Protein AF-0000000085045166 (afdb_homodimer)

pLDDT: mean 80.72, std 23.62, range [22.92, 98.75]

Structure (mmCIF, N/CA/C/O backbone):
data_AF-0000000085045166-model_v1
#
loop_
_entity.id
_entity.type
_entity.pdbx_description
1 polymer 'Uncharacterized protein'
#
loop_
_atom_site.group_PDB
_atom_site.id
_atom_site.type_symbol
_atom_site.label_atom_id
_atom_site.label_alt_id
_atom_site.label_comp_id
_atom_site.label_asym_id
_atom_site.label_entity_id
_atom_site.label_seq_id
_atom_site.pdbx_PDB_ins_code
_atom_site.Cartn_x
_atom_site.Cartn_y
_atom_site.Cartn_z
_atom_site.occupancy
_atom_site.B_iso_or_equiv
_atom_site.auth_seq_id
_atom_site.auth_comp_id
_atom_site.auth_asym_id
_atom_site.auth_atom_id
_atom_site.pdbx_PDB_model_num
ATOM 1 N N . MET A 1 1 ? 0.366 16.156 6.527 1 22.92 1 MET A N 1
ATOM 2 C CA . MET A 1 1 ? 0.444 16.891 7.789 1 22.92 1 MET A CA 1
ATOM 3 C C . MET A 1 1 ? 1.15 18.234 7.602 1 22.92 1 MET A C 1
ATOM 5 O O . MET A 1 1 ? 1.538 18.875 8.578 1 22.92 1 MET A O 1
ATOM 9 N N . PHE A 1 2 ? 1.487 18.609 6.473 1 25.92 2 PHE A N 1
ATOM 10 C CA . PHE A 1 2 ? 2.709 19.391 6.395 1 25.92 2 PHE A CA 1
ATOM 11 C C . PHE A 1 2 ? 2.49 20.781 6.977 1 25.92 2 PHE A C 1
ATOM 13 O O . PHE A 1 2 ? 3.447 21.469 7.367 1 25.92 2 PHE A O 1
ATOM 20 N N . ARG A 1 3 ? 1.362 21.406 6.719 1 30.14 3 ARG A N 1
ATOM 21 C CA . ARG A 1 3 ? 1.517 22.859 6.66 1 30.14 3 ARG A CA 1
ATOM 22 C C . ARG A 1 3 ? 1.626 23.453 8.062 1 30.14 3 ARG A C 1
ATOM 24 O O . ARG A 1 3 ? 2.391 24.406 8.281 1 30.14 3 ARG A O 1
ATOM 31 N N . LYS A 1 4 ? 0.59 23.078 8.93 1 32.69 4 LYS A N 1
ATOM 32 C CA . LYS A 1 4 ? 0.09 24.219 9.703 1 32.69 4 LYS A CA 1
ATOM 33 C C . LYS A 1 4 ? 1.018 24.531 10.867 1 32.69 4 LYS A C 1
ATOM 35 O O . LYS A 1 4 ? 0.833 25.547 11.555 1 32.69 4 LYS A O 1
ATOM 40 N N . HIS A 1 5 ? 1.938 23.625 11.195 1 30.09 5 HIS A N 1
ATOM 41 C CA . HIS A 1 5 ? 2.369 24.234 12.445 1 30.09 5 HIS A CA 1
ATOM 42 C C . HIS A 1 5 ? 3.217 25.484 12.188 1 30.09 5 HIS A C 1
ATOM 44 O O . HIS A 1 5 ? 3.646 26.156 13.125 1 30.09 5 HIS A O 1
ATOM 50 N N . ASN A 1 6 ? 3.713 25.547 10.938 1 28.94 6 ASN A N 1
ATOM 51 C CA . ASN A 1 6 ? 4.602 26.719 10.922 1 28.94 6 ASN A CA 1
ATOM 52 C C . ASN A 1 6 ? 3.816 28.016 10.922 1 28.94 6 ASN A C 1
ATOM 54 O O . ASN A 1 6 ? 4.406 29.109 10.953 1 28.94 6 ASN A O 1
ATOM 58 N N . ARG A 1 7 ? 2.562 28.078 10.539 1 30.42 7 ARG A N 1
ATOM 59 C CA . ARG A 1 7 ? 2.004 29.422 10.414 1 30.42 7 ARG A CA 1
ATOM 60 C C . ARG A 1 7 ? 1.912 30.094 11.773 1 30.42 7 ARG A C 1
ATOM 62 O O . ARG A 1 7 ? 2.061 31.312 11.875 1 30.42 7 ARG A O 1
ATOM 69 N N . LYS A 1 8 ? 1.571 29.328 12.828 1 32.66 8 LYS A N 1
ATOM 70 C CA . LYS A 1 8 ? 1.222 30.141 13.984 1 32.66 8 LYS A CA 1
ATOM 71 C C . LYS A 1 8 ? 2.469 30.703 14.656 1 32.66 8 LYS A C 1
ATOM 73 O O . LYS A 1 8 ? 2.373 31.578 15.523 1 32.66 8 LYS A O 1
ATOM 78 N N . TYR A 1 9 ? 3.592 30.078 14.281 1 31.22 9 TYR A N 1
ATOM 79 C CA . TYR A 1 9 ? 4.586 30.672 15.172 1 31.22 9 TYR A CA 1
ATOM 80 C C . TYR A 1 9 ? 5.141 31.969 14.594 1 31.22 9 TYR A C 1
ATOM 82 O O . TYR A 1 9 ? 6.086 32.531 15.141 1 31.22 9 TYR A O 1
ATOM 90 N N . ASN A 1 10 ? 4.855 32.156 13.328 1 27.86 10 ASN A N 1
ATOM 91 C CA . ASN A 1 10 ? 5.508 33.406 12.969 1 27.86 10 ASN A CA 1
ATOM 92 C C . ASN A 1 10 ? 4.828 34.625 13.641 1 27.86 10 ASN A C 1
ATOM 94 O O . ASN A 1 10 ? 4.414 35.562 12.961 1 27.86 10 ASN A O 1
ATOM 98 N N . ARG A 1 11 ? 4.051 34.344 14.727 1 29.81 11 ARG A N 1
ATOM 99 C CA . ARG A 1 11 ? 3.588 35.594 15.328 1 29.81 11 ARG A CA 1
ATOM 100 C C . ARG A 1 11 ? 4.75 36.375 15.93 1 29.81 11 ARG A C 1
ATOM 102 O O . ARG A 1 11 ? 5.539 35.844 16.703 1 29.81 11 ARG A O 1
ATOM 109 N N . SER A 1 12 ? 5.297 37.438 15.398 1 29.84 12 SER A N 1
ATOM 110 C CA . SER A 1 12 ? 6.285 38.469 15.742 1 29.84 12 SER A CA 1
ATOM 111 C C . SER A 1 12 ? 6.188 38.844 17.219 1 29.84 12 SER A C 1
ATOM 113 O O . SER A 1 12 ? 5.086 38.938 17.766 1 29.84 12 SER A O 1
ATOM 115 N N . PHE A 1 13 ? 7.184 38.469 18.047 1 31.98 13 PHE A N 1
ATOM 116 C CA . PHE A 1 13 ? 7.359 39.062 19.359 1 31.98 13 PHE A CA 1
ATOM 117 C C . PHE A 1 13 ? 7.133 40.562 19.328 1 31.98 13 PHE A C 1
ATOM 119 O O . PHE A 1 13 ? 7.797 41.281 18.578 1 31.98 13 PHE 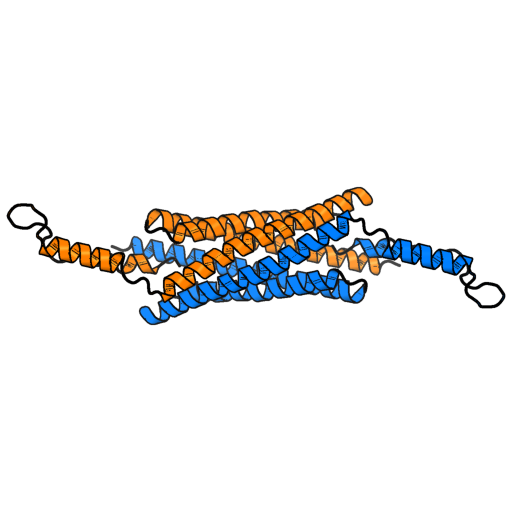A O 1
ATOM 126 N N . LYS A 1 14 ? 6.059 40.969 19.547 1 34.56 14 LYS A N 1
ATOM 127 C CA . LYS A 1 14 ? 5.844 42.406 19.562 1 34.56 14 LYS A CA 1
ATOM 128 C C . LYS A 1 14 ? 6.828 43.094 20.5 1 34.56 14 LYS A C 1
ATOM 130 O O . LYS A 1 14 ? 7.156 44.281 20.312 1 34.56 14 LYS A O 1
ATOM 135 N N . LYS A 1 15 ? 7.02 42.594 21.922 1 39.91 15 LYS A N 1
ATOM 136 C CA . LYS A 1 15 ? 7.652 43.531 22.844 1 39.91 15 LYS A CA 1
ATOM 137 C C . LYS A 1 15 ? 9.109 43.156 23.109 1 39.91 15 LYS A C 1
ATOM 139 O O . LYS A 1 15 ? 9.484 42 22.984 1 39.91 15 LYS A O 1
ATOM 144 N N . ASN A 1 16 ? 10.031 44.156 23.469 1 39.97 16 ASN A N 1
ATOM 145 C CA . ASN A 1 16 ? 11.469 44.125 23.734 1 39.97 16 ASN A CA 1
ATOM 146 C C . ASN A 1 16 ? 11.828 43.062 24.766 1 39.97 16 ASN A C 1
ATOM 148 O O . ASN A 1 16 ? 11.297 43.094 25.875 1 39.97 16 ASN A O 1
ATOM 152 N N . VAL A 1 17 ? 12.453 41.938 24.5 1 49.5 17 VAL A N 1
ATOM 153 C CA . VAL A 1 17 ? 12.844 40.75 25.25 1 49.5 17 VAL A CA 1
ATOM 154 C C . VAL A 1 17 ? 13.773 41.156 26.391 1 49.5 17 VAL A C 1
ATOM 156 O O . VAL A 1 17 ? 13.758 40.562 27.469 1 49.5 17 VAL A O 1
ATOM 159 N N . LEU A 1 18 ? 14.594 42.062 26.156 1 49.5 18 LEU A N 1
ATOM 160 C CA . LEU A 1 18 ? 15.602 42.469 27.141 1 49.5 18 LEU A CA 1
ATOM 161 C C . LEU A 1 18 ? 15.133 43.656 27.953 1 49.5 18 LEU A C 1
ATOM 163 O O . LEU A 1 18 ? 14.5 44.562 27.406 1 49.5 18 LEU A O 1
ATOM 167 N N . ASP A 1 19 ? 15.211 43.531 29.25 1 51.59 19 ASP A N 1
ATOM 168 C CA . ASP A 1 19 ? 14.984 44.719 30.062 1 51.59 19 ASP A CA 1
ATOM 169 C C . ASP A 1 19 ? 16.188 45.656 30.016 1 51.59 19 ASP A C 1
ATOM 171 O O . ASP A 1 19 ? 17.156 45.406 29.297 1 51.59 19 ASP A O 1
ATOM 175 N N . ASP A 1 20 ? 16.156 46.844 30.609 1 58.97 20 ASP A N 1
ATOM 176 C CA . ASP A 1 20 ? 17.156 47.906 30.594 1 58.97 20 ASP A CA 1
ATOM 177 C C . ASP A 1 20 ? 18.516 47.375 31.047 1 58.97 20 ASP A C 1
ATOM 179 O O . ASP A 1 20 ? 19.547 47.969 30.75 1 58.97 20 ASP A O 1
ATOM 183 N N . ASN A 1 21 ? 18.578 46.281 31.984 1 65.25 21 ASN A N 1
ATOM 184 C CA . ASN A 1 21 ? 19.859 45.812 32.5 1 65.25 21 ASN A CA 1
ATOM 185 C C . ASN A 1 21 ? 20.375 44.625 31.656 1 65.25 21 ASN A C 1
ATOM 187 O O . ASN A 1 21 ? 21.344 43.969 32.031 1 65.25 21 ASN A O 1
ATOM 191 N N . GLY A 1 22 ? 19.891 44.281 30.438 1 59.69 22 GLY A N 1
ATOM 192 C CA . GLY A 1 22 ? 20.344 43.281 29.484 1 59.69 22 GLY A CA 1
ATOM 193 C C . GLY A 1 22 ? 19.938 41.875 29.844 1 59.69 22 GLY A C 1
ATOM 194 O O . GLY A 1 22 ? 20.453 40.906 29.297 1 59.69 22 GLY A O 1
ATOM 195 N N . GLN A 1 23 ? 19.312 41.625 31.016 1 58.59 23 GLN A N 1
ATOM 196 C CA . GLN A 1 23 ? 18.844 40.281 31.406 1 58.59 23 GLN A CA 1
ATOM 197 C C . GLN A 1 23 ? 17.406 40.062 30.953 1 58.59 23 GLN A C 1
ATOM 199 O O . GLN A 1 23 ? 16.641 41 30.766 1 58.59 23 GLN A O 1
ATOM 204 N N . ILE A 1 24 ? 17.078 38.781 30.562 1 57.97 24 ILE A N 1
ATOM 205 C CA . ILE A 1 24 ? 15.719 38.438 30.156 1 57.97 24 ILE A CA 1
ATOM 206 C C . ILE A 1 24 ? 14.75 38.719 31.297 1 57.97 24 ILE A C 1
ATOM 208 O O . ILE A 1 24 ? 14.961 38.281 32.438 1 57.97 24 ILE A O 1
ATOM 212 N N . SER A 1 25 ? 13.953 39.656 31.156 1 57.72 25 SER A N 1
ATOM 213 C CA . SER A 1 25 ? 13.016 40 32.219 1 57.72 25 SER A CA 1
ATOM 214 C C . SER A 1 25 ? 12.141 38.812 32.594 1 57.72 25 SER A C 1
ATOM 216 O O . SER A 1 25 ? 11.883 37.938 31.766 1 57.72 25 SER A O 1
ATOM 218 N N . GLU A 1 26 ? 11.898 38.562 33.938 1 59.25 26 GLU A N 1
ATOM 219 C CA . GLU A 1 26 ? 11.047 37.469 34.406 1 59.25 26 GLU A CA 1
ATOM 220 C C . GLU A 1 26 ? 9.734 37.406 33.625 1 59.25 26 GLU A C 1
ATOM 222 O O . GLU A 1 26 ? 9.219 36.344 33.344 1 59.25 26 GLU A O 1
ATOM 227 N N . GLU A 1 27 ? 9.25 38.531 33.25 1 57.09 27 GLU A N 1
ATOM 228 C CA . GLU A 1 27 ? 8.031 38.531 32.469 1 57.09 27 GLU A CA 1
ATOM 229 C C . GLU A 1 27 ? 8.273 37.969 31.062 1 57.09 27 GLU A C 1
ATOM 231 O O . GLU A 1 27 ? 7.445 37.25 30.531 1 57.09 27 GLU A O 1
ATOM 236 N N . SER A 1 28 ? 9.43 38.281 30.547 1 57.59 28 SER A N 1
ATOM 237 C CA . SER A 1 28 ? 9.742 37.719 29.234 1 57.59 28 SER A CA 1
ATOM 238 C C . SER A 1 28 ? 9.992 36.219 29.312 1 57.59 28 SER A C 1
ATOM 240 O O . SER A 1 28 ? 9.633 35.469 28.406 1 57.59 28 SER A O 1
ATOM 242 N N . LYS A 1 29 ? 10.656 35.781 30.359 1 60.97 29 LYS A N 1
ATOM 243 C CA . LYS A 1 29 ? 10.812 34.344 30.547 1 60.97 29 LYS A CA 1
ATOM 244 C C . LYS A 1 29 ? 9.461 33.656 30.719 1 60.97 29 LYS A C 1
ATOM 246 O O . LYS A 1 29 ? 9.227 32.594 30.125 1 60.97 29 LYS A O 1
ATOM 251 N N . VAL A 1 30 ? 8.594 34.219 31.547 1 59.34 30 VAL A N 1
ATOM 252 C CA . VAL A 1 30 ? 7.266 33.656 31.719 1 59.34 30 VAL A CA 1
ATOM 253 C C . VAL A 1 30 ? 6.531 33.688 30.375 1 59.34 30 VAL A C 1
ATOM 255 O O . VAL A 1 30 ? 5.875 32.688 30.016 1 59.34 30 VAL A O 1
ATOM 258 N N . GLU A 1 31 ? 6.73 34.781 29.656 1 59.91 31 GLU A N 1
ATOM 259 C CA . GLU A 1 31 ? 6.082 34.812 28.359 1 59.91 31 GLU A CA 1
ATOM 260 C C . GLU A 1 31 ? 6.715 33.812 27.391 1 59.91 31 GLU A C 1
ATOM 262 O O . GLU A 1 31 ? 6.008 33.156 26.625 1 59.91 31 GLU A O 1
ATOM 267 N N . LEU A 1 32 ? 8.008 33.656 27.359 1 59.22 32 LEU A N 1
ATOM 268 C CA . LEU A 1 32 ? 8.648 32.625 26.531 1 59.22 32 LEU A CA 1
ATOM 269 C C . LEU A 1 32 ? 8.258 31.234 26.984 1 59.22 32 LEU A C 1
ATOM 271 O O . LEU A 1 32 ? 7.977 30.359 26.156 1 59.22 32 LEU A O 1
ATOM 275 N N . MET A 1 33 ? 8.375 31.016 28.234 1 55.81 33 MET A N 1
ATOM 276 C CA . MET A 1 33 ? 7.938 29.719 28.719 1 55.81 33 MET A CA 1
ATOM 277 C C . MET A 1 33 ? 6.457 29.5 28.438 1 55.81 33 MET A C 1
ATOM 279 O O . MET A 1 33 ? 6.047 28.391 28.094 1 55.81 33 MET A O 1
ATOM 283 N N . GLN A 1 34 ? 5.652 30.5 28.625 1 50.5 34 GLN A N 1
ATOM 284 C CA . GLN A 1 34 ? 4.254 30.391 28.234 1 50.5 34 GLN A CA 1
ATOM 285 C C . GLN A 1 34 ? 4.129 30.125 26.734 1 50.5 34 GLN A C 1
ATOM 287 O O . GLN A 1 34 ? 3.328 29.297 26.297 1 50.5 34 GLN A O 1
ATOM 292 N N . ARG A 1 35 ? 4.879 30.859 25.969 1 50.12 35 ARG A N 1
ATOM 293 C CA . ARG A 1 35 ? 4.863 30.609 24.531 1 50.12 35 ARG A CA 1
ATOM 294 C C . ARG A 1 35 ? 5.441 29.234 24.203 1 50.12 35 ARG A C 1
ATOM 296 O O . ARG A 1 35 ? 4.938 28.531 23.328 1 50.12 35 ARG A O 1
ATOM 303 N N . LEU A 1 36 ? 6.562 28.891 24.797 1 50.12 36 LEU A N 1
ATOM 304 C CA . LEU A 1 36 ? 7.102 27.547 24.656 1 50.12 36 LEU A CA 1
ATOM 305 C C . LEU A 1 36 ? 6.105 26.5 25.172 1 50.12 36 LEU A C 1
ATOM 307 O O . LEU A 1 36 ? 5.941 25.438 24.578 1 50.12 36 LEU A O 1
ATOM 311 N N . ASN A 1 37 ? 5.715 26.688 26.422 1 46.59 37 ASN A N 1
ATOM 312 C CA . ASN A 1 37 ? 4.629 25.859 26.922 1 46.59 37 ASN A CA 1
ATOM 313 C C . ASN A 1 37 ? 3.412 25.906 26 1 46.59 37 ASN A C 1
ATOM 315 O O . ASN A 1 37 ? 2.768 24.891 25.75 1 46.59 37 ASN A O 1
ATOM 319 N N . GLU A 1 38 ? 3.01 27 25.609 1 46.12 38 GLU A N 1
ATOM 320 C CA . GLU A 1 38 ? 1.964 27.156 24.594 1 46.12 38 GLU A CA 1
ATOM 321 C C . GLU A 1 38 ? 2.396 26.562 23.266 1 46.12 38 GLU A C 1
ATOM 323 O O . GLU A 1 38 ? 1.585 25.969 22.547 1 46.12 38 GLU A O 1
ATOM 328 N N . ALA A 1 39 ? 3.627 26.75 22.781 1 46.16 39 ALA A N 1
ATOM 329 C CA . ALA A 1 39 ? 4.234 26.062 21.641 1 46.16 39 ALA A CA 1
ATOM 330 C C . ALA A 1 39 ? 4.344 24.562 21.906 1 46.16 39 ALA A C 1
ATOM 332 O O . ALA A 1 39 ? 4.184 23.75 20.984 1 46.16 39 ALA A O 1
ATOM 333 N N . GLU A 1 40 ? 5.078 24.141 22.891 1 48.16 40 GLU A N 1
ATOM 334 C CA . GLU A 1 40 ? 5.059 22.766 23.359 1 48.16 40 GLU A CA 1
ATOM 335 C C . GLU A 1 40 ? 3.635 22.297 23.656 1 48.16 40 GLU A C 1
ATOM 337 O O . GLU A 1 40 ? 3.352 21.109 23.641 1 48.16 40 GLU A O 1
ATOM 342 N N . LYS A 1 41 ? 3 23.016 24.641 1 44.5 41 LYS A N 1
ATOM 343 C CA . LYS A 1 41 ? 1.639 22.656 25.016 1 44.5 41 LYS A CA 1
ATOM 344 C C . LYS A 1 41 ? 0.869 22.094 23.828 1 44.5 41 LYS A C 1
ATOM 346 O O . LYS A 1 41 ? 0.234 21.031 23.938 1 44.5 41 LYS A O 1
ATOM 351 N N . GLU A 1 42 ? -0.036 22.828 23.016 1 49.69 42 GLU A N 1
ATOM 352 C CA . GLU A 1 42 ? -1.436 22.531 22.719 1 49.69 42 GLU A CA 1
ATOM 353 C C . GLU A 1 42 ? -1.561 21.578 21.531 1 49.69 42 GLU A C 1
ATOM 355 O O . GLU A 1 42 ? -1.856 22 20.422 1 49.69 42 GLU A O 1
ATOM 360 N N . ARG A 1 43 ? -0.495 20.984 21.203 1 57.66 43 ARG A N 1
ATOM 361 C CA . ARG A 1 43 ? -1.038 20.125 20.156 1 57.66 43 ARG A CA 1
ATOM 362 C C . ARG A 1 43 ? -2.361 19.5 20.594 1 57.66 43 ARG A C 1
ATOM 364 O O . ARG A 1 43 ? -2.475 18.969 21.703 1 57.66 43 ARG A O 1
ATOM 371 N N . HIS A 1 44 ? -3.242 19.906 20.047 1 73.25 44 HIS A N 1
ATOM 372 C CA . HIS A 1 44 ? -4.562 19.312 20.234 1 73.25 44 HIS A CA 1
ATOM 373 C C . HIS A 1 44 ? -4.469 17.812 20.453 1 73.25 44 HIS A C 1
ATOM 375 O O . HIS A 1 44 ? -3.789 17.109 19.688 1 73.25 44 HIS A O 1
ATOM 381 N N . PRO A 1 45 ? -4.492 17.391 21.812 1 80.25 45 PRO A N 1
ATOM 382 C CA . PRO A 1 45 ? -4.457 15.961 22.062 1 80.25 45 PRO A CA 1
ATOM 383 C C . PRO A 1 45 ? -5.043 15.133 20.922 1 80.25 45 PRO A C 1
ATOM 385 O O . PRO A 1 45 ? -4.535 14.055 20.609 1 80.25 45 PRO A O 1
ATOM 388 N N . GLY A 1 46 ? -5.973 15.672 20.344 1 90.06 46 GLY A N 1
ATOM 389 C CA . GLY A 1 46 ? -6.547 14.984 19.203 1 90.06 46 GLY A CA 1
ATOM 390 C C . GLY A 1 46 ? -5.578 14.844 18.047 1 90.06 46 GLY A C 1
ATOM 391 O O . GLY A 1 46 ? -5.578 13.82 17.344 1 90.06 46 GLY A O 1
ATOM 392 N N . LEU A 1 47 ? -4.715 15.766 17.938 1 92.44 47 LEU A N 1
ATOM 393 C CA . LEU A 1 47 ? -3.752 15.742 16.844 1 92.44 47 LEU A CA 1
ATOM 394 C C . LEU A 1 47 ? -2.664 14.703 17.094 1 92.44 47 LEU A C 1
ATOM 396 O O . LEU A 1 47 ? -2.287 13.961 16.188 1 92.44 47 LEU A O 1
ATOM 400 N N . THR A 1 48 ? -2.176 14.672 18.297 1 92.88 48 THR A N 1
ATOM 401 C CA . THR A 1 48 ? -1.152 13.695 18.656 1 92.88 48 THR A CA 1
ATOM 402 C C . THR A 1 48 ? -1.676 12.273 18.469 1 92.88 48 THR A C 1
ATOM 404 O O . THR A 1 48 ? -0.964 11.406 17.969 1 92.88 48 THR A O 1
ATOM 407 N N . ALA A 1 49 ? -2.854 12.008 18.875 1 95.56 49 ALA A N 1
ATOM 408 C CA . ALA A 1 49 ? -3.469 10.695 18.719 1 95.56 49 ALA A CA 1
ATOM 409 C C . ALA A 1 49 ? -3.6 10.336 17.234 1 95.56 49 ALA A C 1
ATOM 411 O O . ALA A 1 49 ? -3.348 9.195 16.844 1 95.56 49 ALA A O 1
ATOM 412 N N . ALA A 1 50 ? -4.012 11.234 16.453 1 96 50 ALA A N 1
ATOM 413 C CA . ALA A 1 50 ? -4.141 11.031 15.008 1 96 50 ALA A CA 1
ATOM 414 C C . ALA A 1 50 ? -2.789 10.711 14.367 1 96 50 ALA A C 1
ATOM 416 O O . ALA A 1 50 ? -2.676 9.789 13.562 1 96 50 ALA A O 1
ATOM 417 N N . GLU A 1 51 ? -1.807 11.461 14.727 1 95.88 51 GLU A N 1
ATOM 418 C CA . GLU A 1 51 ? -0.457 11.266 14.211 1 95.88 51 GLU A CA 1
ATOM 419 C C . GLU A 1 51 ? 0.082 9.883 14.57 1 95.88 51 GLU A C 1
ATOM 421 O O . GLU A 1 51 ? 0.764 9.25 13.766 1 95.88 51 GLU A O 1
ATOM 426 N N . ASN A 1 52 ? -0.213 9.5 15.805 1 96.12 52 ASN A N 1
ATOM 427 C CA . ASN A 1 52 ? 0.226 8.172 16.234 1 96.12 52 ASN A CA 1
ATOM 428 C C . ASN A 1 52 ? -0.445 7.07 15.422 1 96.12 52 ASN A C 1
ATOM 430 O O . ASN A 1 52 ? 0.17 6.039 15.141 1 96.12 52 ASN A O 1
ATOM 434 N N . LYS A 1 53 ? -1.69 7.227 15.094 1 97.44 53 LYS A N 1
ATOM 435 C CA . LYS A 1 53 ? -2.385 6.266 14.242 1 97.44 53 LYS A CA 1
ATOM 436 C C . LYS A 1 53 ? -1.73 6.18 12.867 1 97.44 53 LYS A C 1
ATOM 438 O O . LYS A 1 53 ? -1.537 5.086 12.336 1 97.44 53 LYS A O 1
ATOM 443 N N . VAL A 1 54 ? -1.438 7.336 12.312 1 97.69 54 VAL A N 1
ATOM 444 C CA . VAL A 1 54 ? -0.777 7.379 11.016 1 97.69 54 VAL A CA 1
ATOM 445 C C . VAL A 1 54 ? 0.566 6.656 11.094 1 97.69 54 VAL A C 1
ATOM 447 O O . VAL A 1 54 ? 0.879 5.82 10.242 1 97.69 54 VAL A O 1
ATOM 450 N N . LEU A 1 55 ? 1.337 7.008 12.148 1 97.62 55 LEU A N 1
ATOM 451 C CA . LEU A 1 55 ? 2.652 6.398 12.312 1 97.62 55 LEU A CA 1
ATOM 452 C C . LEU A 1 55 ? 2.535 4.887 12.461 1 97.62 55 LEU A C 1
ATOM 454 O O . LEU A 1 55 ? 3.246 4.137 11.789 1 97.62 55 LEU A O 1
ATOM 458 N N . ALA A 1 56 ? 1.652 4.438 13.367 1 98 56 ALA A N 1
ATOM 459 C CA . ALA A 1 56 ? 1.435 3.006 13.555 1 98 56 ALA A CA 1
ATOM 460 C C . ALA A 1 56 ? 0.994 2.348 12.25 1 98 56 ALA A C 1
ATOM 462 O O . ALA A 1 56 ? 1.514 1.295 11.875 1 98 56 ALA A O 1
ATOM 463 N N . GLY A 1 57 ? 0.027 2.949 11.625 1 98.31 57 GLY A N 1
ATOM 464 C CA . GLY A 1 57 ? -0.495 2.4 10.383 1 98.31 57 GLY A CA 1
ATOM 465 C C . GLY A 1 57 ? 0.566 2.236 9.312 1 98.31 57 GLY A C 1
ATOM 466 O O . GLY A 1 57 ? 0.625 1.201 8.641 1 98.31 57 GLY A O 1
ATOM 467 N N . THR A 1 58 ? 1.406 3.24 9.094 1 98.25 58 THR A N 1
ATOM 468 C CA . THR A 1 58 ? 2.418 3.189 8.047 1 98.25 58 THR A CA 1
ATOM 469 C C . THR A 1 58 ? 3.455 2.111 8.352 1 98.25 58 THR A C 1
ATOM 471 O O . THR A 1 58 ? 3.902 1.403 7.445 1 98.25 58 THR A O 1
ATOM 474 N N . TRP A 1 59 ? 3.846 1.924 9.648 1 98.5 59 TRP A N 1
ATOM 475 C CA . TRP A 1 59 ? 4.793 0.877 10.016 1 98.5 59 TRP A CA 1
ATOM 476 C C . TRP A 1 59 ? 4.168 -0.505 9.852 1 98.5 59 TRP A C 1
ATOM 478 O O . TRP A 1 59 ? 4.82 -1.435 9.367 1 98.5 59 TRP A O 1
ATOM 488 N N . ILE A 1 60 ? 2.918 -0.64 10.227 1 98.56 60 ILE A N 1
ATOM 489 C CA . ILE A 1 60 ? 2.203 -1.9 10.055 1 98.56 60 ILE A CA 1
ATOM 490 C C . ILE A 1 60 ? 2.117 -2.242 8.57 1 98.56 60 ILE A C 1
ATOM 492 O O . ILE A 1 60 ? 2.381 -3.379 8.172 1 98.56 60 ILE A O 1
ATOM 496 N N . GLN A 1 61 ? 1.811 -1.258 7.793 1 98.31 61 GLN A N 1
ATOM 497 C CA . GLN A 1 61 ? 1.751 -1.449 6.348 1 98.31 61 GLN A CA 1
ATOM 498 C C . GLN A 1 61 ? 3.102 -1.897 5.797 1 98.31 61 GLN A C 1
ATOM 500 O O . GLN A 1 61 ? 3.164 -2.781 4.938 1 98.31 61 GLN A O 1
ATOM 505 N N . ALA A 1 62 ? 4.191 -1.217 6.23 1 98.31 62 ALA A N 1
ATOM 506 C CA . ALA A 1 62 ? 5.527 -1.555 5.738 1 98.31 62 ALA A CA 1
ATOM 507 C C . ALA A 1 62 ? 5.871 -3.008 6.047 1 98.31 62 ALA A C 1
ATOM 509 O O . ALA A 1 62 ? 6.359 -3.736 5.18 1 98.31 62 ALA A O 1
ATOM 510 N N . VAL A 1 63 ? 5.551 -3.471 7.227 1 98.5 63 VAL A N 1
ATOM 511 C CA . VAL A 1 63 ? 5.836 -4.844 7.629 1 98.5 63 VAL A CA 1
ATOM 512 C C . VAL A 1 63 ? 4.945 -5.805 6.848 1 98.5 63 VAL A C 1
ATOM 514 O O . VAL A 1 63 ? 5.402 -6.867 6.41 1 98.5 63 VAL A O 1
ATOM 517 N N . GLY A 1 64 ? 3.689 -5.449 6.746 1 98.25 64 GLY A N 1
ATOM 518 C CA . GLY A 1 64 ? 2.793 -6.281 5.965 1 98.25 64 GLY A CA 1
ATOM 519 C C . GLY A 1 64 ? 3.246 -6.461 4.527 1 98.25 64 GLY A C 1
ATOM 520 O O . GLY A 1 64 ? 3.193 -7.566 3.986 1 98.25 64 GLY A O 1
ATOM 521 N N . THR A 1 65 ? 3.674 -5.363 3.922 1 98.56 65 THR A N 1
ATOM 522 C CA . THR A 1 65 ? 4.145 -5.414 2.543 1 98.56 65 THR A CA 1
ATOM 523 C C . THR A 1 65 ? 5.387 -6.293 2.426 1 98.56 65 THR A C 1
ATOM 525 O O . THR A 1 65 ? 5.566 -6.996 1.428 1 98.56 65 THR A O 1
ATOM 528 N N . LEU A 1 66 ? 6.23 -6.215 3.408 1 98.69 66 LEU A N 1
ATOM 529 C CA . LEU A 1 66 ? 7.426 -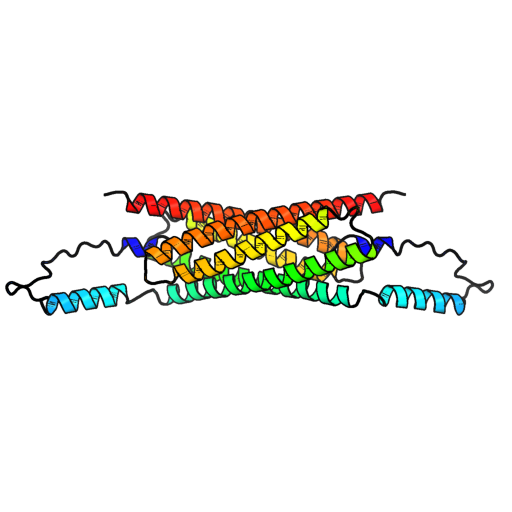7.051 3.406 1 98.69 66 LEU A CA 1
ATOM 530 C C . LEU A 1 66 ? 7.051 -8.531 3.436 1 98.69 66 LEU A C 1
ATOM 532 O O . LEU A 1 66 ? 7.633 -9.336 2.705 1 98.69 66 LEU A O 1
ATOM 536 N N . PHE A 1 67 ? 6.094 -8.93 4.25 1 98.31 67 PHE A N 1
ATOM 537 C CA . PHE A 1 67 ? 5.633 -10.312 4.297 1 98.31 67 PHE A CA 1
ATOM 538 C C . PHE A 1 67 ? 5.062 -10.742 2.949 1 98.31 67 PHE A C 1
ATOM 540 O O . PHE A 1 67 ? 5.348 -11.844 2.469 1 98.31 67 PHE A O 1
ATOM 547 N N . GLU A 1 68 ? 4.234 -9.875 2.416 1 98.31 68 GLU A N 1
ATOM 548 C CA . GLU A 1 68 ? 3.674 -10.195 1.107 1 98.31 68 GLU A CA 1
ATOM 549 C C . GLU A 1 68 ? 4.773 -10.398 0.071 1 98.31 68 GLU A C 1
ATOM 551 O O . GLU A 1 68 ? 4.738 -11.367 -0.699 1 98.31 68 GLU A O 1
ATOM 556 N N . ALA A 1 69 ? 5.738 -9.5 0.067 1 98.5 69 ALA A N 1
ATOM 557 C CA . ALA A 1 69 ? 6.824 -9.57 -0.905 1 98.5 69 ALA A CA 1
ATOM 558 C C . ALA A 1 69 ? 7.621 -10.859 -0.742 1 98.5 69 ALA A C 1
ATOM 560 O O . ALA A 1 69 ? 8.008 -11.492 -1.731 1 98.5 69 ALA A O 1
ATOM 561 N N . GLN A 1 70 ? 7.852 -11.242 0.446 1 98.56 70 GLN A N 1
ATOM 562 C CA . GLN A 1 70 ? 8.555 -12.5 0.7 1 98.56 70 GLN A CA 1
ATOM 563 C C . GLN A 1 70 ? 7.766 -13.688 0.163 1 98.56 70 GLN A C 1
ATOM 565 O O . GLN A 1 70 ? 8.328 -14.57 -0.49 1 98.56 70 GLN A O 1
ATOM 570 N N . GLY A 1 71 ? 6.508 -13.68 0.465 1 97.56 71 GLY A N 1
ATOM 571 C CA . GLY A 1 71 ? 5.664 -14.766 -0.011 1 97.56 71 GLY A CA 1
ATOM 572 C C . GLY A 1 71 ? 5.605 -14.852 -1.523 1 97.56 71 GLY A C 1
ATOM 573 O O . GLY A 1 71 ? 5.773 -15.938 -2.092 1 97.56 71 GLY A O 1
ATOM 574 N N . VAL A 1 72 ? 5.434 -13.766 -2.152 1 97.5 72 VAL A N 1
ATOM 575 C CA . VAL A 1 72 ? 5.328 -13.703 -3.607 1 97.5 72 VAL A CA 1
ATOM 576 C C . VAL A 1 72 ? 6.648 -14.148 -4.238 1 97.5 72 VAL A C 1
ATOM 578 O O . VAL A 1 72 ? 6.656 -14.852 -5.246 1 97.5 72 VAL A O 1
ATOM 581 N N . THR A 1 73 ? 7.703 -13.656 -3.674 1 98.06 73 THR A N 1
ATOM 582 C CA . THR A 1 73 ? 9.016 -14.039 -4.184 1 98.06 73 THR A CA 1
ATOM 583 C C . THR A 1 73 ? 9.234 -15.547 -4.051 1 98.06 73 THR A C 1
ATOM 585 O O . THR A 1 73 ? 9.711 -16.203 -4.984 1 98.06 73 THR A O 1
ATOM 588 N N . GLU A 1 74 ? 8.859 -16.125 -2.914 1 97.12 74 GLU A N 1
ATOM 589 C CA . GLU A 1 74 ? 9.008 -17.562 -2.691 1 97.12 74 GLU A CA 1
ATOM 590 C C . GLU A 1 74 ? 8.141 -18.359 -3.664 1 97.12 74 GLU A C 1
ATOM 592 O O . GLU A 1 74 ? 8.586 -19.375 -4.215 1 97.12 74 GLU A O 1
ATOM 597 N N . GLU A 1 75 ? 6.949 -17.922 -3.863 1 95.06 75 GLU A N 1
ATOM 598 C CA . GLU A 1 75 ? 6.086 -18.578 -4.84 1 95.06 75 GLU A CA 1
ATOM 599 C C . GLU A 1 75 ? 6.723 -18.594 -6.227 1 95.06 75 GLU A C 1
ATOM 601 O O . GLU A 1 75 ? 6.699 -19.609 -6.922 1 95.06 75 GLU A O 1
ATOM 606 N N . TYR A 1 76 ? 7.23 -17.453 -6.551 1 95.94 76 TYR A N 1
ATOM 607 C CA . TYR A 1 76 ? 7.883 -17.312 -7.848 1 95.94 76 TYR A CA 1
ATOM 608 C C . TYR A 1 76 ? 9.055 -18.281 -7.977 1 95.94 76 TYR A C 1
ATOM 610 O O . TYR A 1 76 ? 9.18 -18.984 -8.984 1 95.94 76 TYR A O 1
ATOM 618 N N . LEU A 1 77 ? 9.867 -18.328 -7.02 1 96.75 77 LEU A N 1
ATOM 619 C CA . LEU A 1 77 ? 11.062 -19.156 -7.066 1 96.75 77 LEU A CA 1
ATOM 620 C C . LEU A 1 77 ? 10.688 -20.641 -7.109 1 96.75 77 LEU A C 1
ATOM 622 O O . LEU A 1 77 ? 11.344 -21.438 -7.781 1 96.75 77 LEU A O 1
ATOM 626 N N . ILE A 1 78 ? 9.656 -21 -6.43 1 94.06 78 ILE A N 1
ATOM 627 C CA . ILE A 1 78 ? 9.188 -22.391 -6.449 1 94.06 7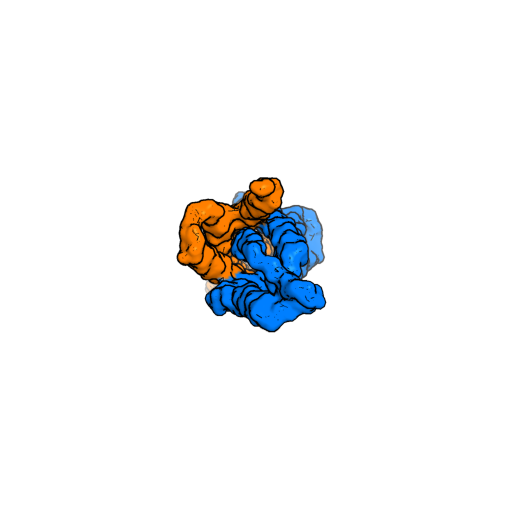8 ILE A CA 1
ATOM 628 C C . ILE A 1 78 ? 8.688 -22.734 -7.848 1 94.06 78 ILE A C 1
ATOM 630 O O . ILE A 1 78 ? 9 -23.812 -8.367 1 94.06 78 ILE A O 1
ATOM 634 N N . THR A 1 79 ? 8.055 -21.844 -8.461 1 91.62 79 THR A N 1
ATOM 635 C CA . THR A 1 79 ? 7.543 -22.062 -9.812 1 91.62 79 THR A CA 1
ATOM 636 C C . THR A 1 79 ? 8.68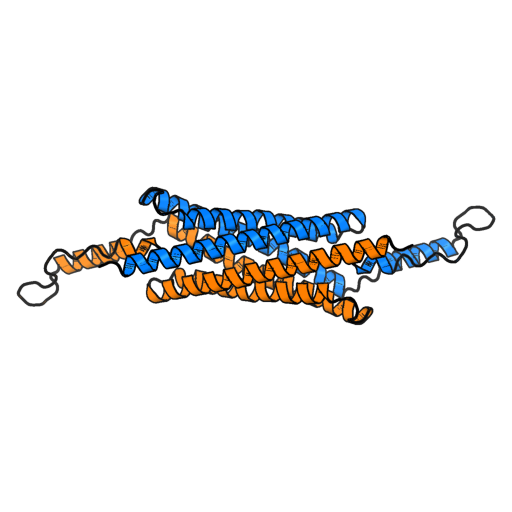8 -22.172 -10.812 1 91.62 79 THR A C 1
ATOM 638 O O . THR A 1 79 ? 8.664 -23.031 -11.695 1 91.62 79 THR A O 1
ATOM 641 N N . VAL A 1 80 ? 9.609 -21.328 -10.656 1 93.38 80 VAL A N 1
ATOM 642 C CA . VAL A 1 80 ? 10.781 -21.359 -11.539 1 93.38 80 VAL A CA 1
ATOM 643 C C . VAL A 1 80 ? 11.5 -22.688 -11.398 1 93.38 80 VAL A C 1
ATOM 645 O O . VAL A 1 80 ? 11.953 -23.266 -12.391 1 93.38 80 VAL A O 1
ATOM 648 N N . ALA A 1 81 ? 11.57 -23.172 -10.211 1 92.31 81 ALA A N 1
ATOM 649 C CA . ALA A 1 81 ? 12.258 -24.438 -9.945 1 92.31 81 ALA A CA 1
ATOM 650 C C . ALA A 1 81 ? 11.508 -25.609 -10.562 1 92.31 81 ALA A C 1
ATOM 652 O O . ALA A 1 81 ? 12.117 -26.578 -11.023 1 92.31 81 ALA A O 1
ATOM 653 N N . GLU A 1 82 ? 10.266 -25.484 -10.641 1 86.88 82 GLU A N 1
ATOM 654 C CA . GLU A 1 82 ? 9.438 -26.594 -11.102 1 86.88 82 GLU A CA 1
ATOM 655 C C . GLU A 1 82 ? 9.234 -26.531 -12.609 1 86.88 82 GLU A C 1
ATOM 657 O O . GLU A 1 82 ? 9.227 -27.578 -13.281 1 86.88 82 GLU A O 1
ATOM 662 N N . GLU A 1 83 ? 9.109 -25.375 -13.125 1 85.12 83 GLU A N 1
ATOM 663 C CA . GLU A 1 83 ? 8.641 -25.266 -14.5 1 85.12 83 GLU A CA 1
ATOM 664 C C . GLU A 1 83 ? 9.656 -24.531 -15.375 1 85.12 83 GLU A C 1
ATOM 666 O O . GLU A 1 83 ? 9.523 -24.516 -16.609 1 85.12 83 GLU A O 1
ATOM 671 N N . GLY A 1 84 ? 10.664 -23.984 -14.727 1 88.88 84 GLY A N 1
ATOM 672 C CA . GLY A 1 84 ? 11.586 -23.141 -15.484 1 88.88 84 GLY A CA 1
ATOM 673 C C . GLY A 1 84 ? 11.164 -21.688 -15.531 1 88.88 84 GLY A C 1
ATOM 674 O O . GLY A 1 84 ? 10.062 -21.344 -15.102 1 88.88 84 GLY A O 1
ATOM 675 N N . GLU A 1 85 ? 11.891 -20.859 -16.062 1 90.94 85 GLU A N 1
ATOM 676 C CA . GLU A 1 85 ? 11.68 -19.422 -16.047 1 90.94 85 GLU A CA 1
ATOM 677 C C . GLU A 1 85 ? 10.859 -18.969 -17.25 1 90.94 85 GLU A C 1
ATOM 679 O O . GLU A 1 85 ? 10.297 -17.859 -17.25 1 90.94 85 GLU A O 1
ATOM 684 N N . GLU A 1 86 ? 10.844 -19.766 -18.25 1 89.19 86 GLU A N 1
ATOM 685 C CA . GLU A 1 86 ? 10.156 -19.375 -19.484 1 89.19 86 GLU A CA 1
ATOM 686 C C . GLU A 1 86 ? 8.664 -19.188 -19.25 1 89.19 86 GLU A C 1
ATOM 688 O O . GLU A 1 86 ? 8.016 -20.016 -18.625 1 89.19 86 GLU A O 1
ATOM 693 N N . GLY A 1 87 ? 8.117 -18.078 -19.656 1 88 87 GLY A N 1
ATOM 694 C CA . GLY A 1 87 ? 6.688 -17.812 -19.562 1 88 87 GLY A CA 1
ATOM 695 C C . GLY A 1 87 ? 6.293 -17.172 -18.234 1 88 87 GLY A C 1
ATOM 696 O O . GLY A 1 87 ? 5.105 -17.031 -17.953 1 88 87 GLY A O 1
ATOM 697 N N . LEU A 1 88 ? 7.324 -16.844 -17.406 1 93.56 88 LEU A N 1
ATOM 698 C CA . LEU A 1 88 ? 7.035 -16.297 -16.078 1 93.56 88 LEU A CA 1
ATOM 699 C C . LEU A 1 88 ? 7.383 -14.812 -16.016 1 93.56 88 LEU A C 1
ATOM 701 O O . LEU A 1 88 ? 7.812 -14.32 -14.969 1 93.56 88 LEU A O 1
ATOM 705 N N . GLU A 1 89 ? 7.277 -14.117 -17.062 1 94.06 89 GLU A N 1
ATOM 706 C CA . GLU A 1 89 ? 7.609 -12.695 -17.125 1 94.06 89 GLU A CA 1
ATOM 707 C C . GLU A 1 89 ? 6.66 -11.867 -16.281 1 94.06 89 GLU A C 1
ATOM 709 O O . GLU A 1 89 ? 7.086 -10.945 -15.57 1 94.06 89 GLU A O 1
ATOM 714 N N . ALA A 1 90 ? 5.379 -12.141 -16.328 1 95.25 90 ALA A N 1
ATOM 715 C CA . ALA A 1 90 ? 4.391 -11.414 -15.539 1 95.25 90 ALA A CA 1
ATOM 716 C C . ALA A 1 90 ? 4.652 -11.578 -14.047 1 95.25 90 ALA A C 1
ATOM 718 O O . ALA A 1 90 ? 4.566 -10.617 -13.281 1 95.25 90 ALA A O 1
ATOM 719 N N . GLU A 1 91 ? 5 -12.742 -13.688 1 95.81 91 GLU A N 1
ATOM 720 C CA . GLU A 1 91 ? 5.289 -13.016 -12.289 1 95.81 91 GLU A CA 1
ATOM 721 C C . GLU A 1 91 ? 6.539 -12.281 -11.82 1 95.81 91 GLU A C 1
ATOM 723 O O . GLU A 1 91 ? 6.578 -11.75 -10.711 1 95.81 91 GLU A O 1
ATOM 728 N N . ARG A 1 92 ? 7.523 -12.305 -12.648 1 97.06 92 ARG A N 1
ATOM 729 C CA . ARG A 1 92 ? 8.75 -11.578 -12.32 1 97.06 92 ARG A CA 1
ATOM 730 C C . ARG A 1 92 ? 8.469 -10.086 -12.156 1 97.06 92 ARG A C 1
ATOM 732 O O . ARG A 1 92 ? 9.016 -9.445 -11.258 1 97.06 92 ARG A O 1
ATOM 739 N N . GLN A 1 93 ? 7.695 -9.602 -13.039 1 97.75 93 GLN A N 1
ATOM 740 C CA . GLN A 1 93 ? 7.324 -8.195 -12.969 1 97.75 93 GLN A CA 1
ATOM 741 C C . GLN A 1 93 ? 6.535 -7.898 -11.695 1 97.75 93 GLN A C 1
ATOM 743 O O . GLN A 1 93 ? 6.68 -6.828 -11.102 1 97.75 93 GLN A O 1
ATOM 748 N N . ALA A 1 94 ? 5.652 -8.773 -11.336 1 97.88 94 ALA A N 1
ATOM 749 C CA . ALA A 1 94 ? 4.902 -8.609 -10.094 1 97.88 94 ALA A CA 1
ATOM 750 C C . ALA A 1 94 ? 5.84 -8.562 -8.891 1 97.88 94 ALA A C 1
ATOM 752 O O . ALA A 1 94 ? 5.645 -7.762 -7.973 1 97.88 94 ALA A O 1
ATOM 753 N N . VAL A 1 95 ? 6.879 -9.461 -8.883 1 98.44 95 VAL A N 1
ATOM 754 C CA . VAL A 1 95 ? 7.863 -9.477 -7.805 1 98.44 95 VAL A CA 1
ATOM 755 C C . VAL A 1 95 ? 8.586 -8.133 -7.742 1 98.44 95 VAL A C 1
ATOM 757 O O . VAL A 1 95 ? 8.781 -7.574 -6.66 1 98.44 95 VAL A O 1
ATOM 760 N N . PHE A 1 96 ? 8.93 -7.637 -8.906 1 98.44 96 PHE A N 1
ATOM 761 C CA . PHE A 1 96 ? 9.562 -6.324 -8.969 1 98.44 96 PHE A CA 1
ATOM 762 C C . PHE A 1 96 ? 8.648 -5.254 -8.391 1 98.44 96 PHE A C 1
ATOM 764 O O . PHE A 1 96 ? 9.078 -4.43 -7.578 1 98.44 96 PHE A O 1
ATOM 771 N N . GLY A 1 97 ? 7.461 -5.246 -8.797 1 98.44 97 GLY A N 1
ATOM 772 C CA . GLY A 1 97 ? 6.5 -4.254 -8.344 1 98.44 97 GLY A CA 1
ATOM 773 C C . GLY A 1 97 ? 6.301 -4.258 -6.844 1 98.44 97 GLY A C 1
ATOM 774 O O . GLY A 1 97 ? 6.277 -3.201 -6.211 1 98.44 97 GLY A O 1
ATOM 775 N N . ILE A 1 98 ? 6.152 -5.43 -6.254 1 98.5 98 ILE A N 1
ATOM 776 C CA . ILE A 1 98 ? 5.879 -5.5 -4.82 1 98.5 98 ILE A CA 1
ATOM 777 C C . ILE A 1 98 ? 7.113 -5.062 -4.039 1 98.5 98 ILE A C 1
ATOM 779 O O . ILE A 1 98 ? 6.996 -4.465 -2.965 1 98.5 98 ILE A O 1
ATOM 783 N N . TRP A 1 99 ? 8.352 -5.324 -4.551 1 98.69 99 TRP A N 1
ATOM 784 C CA . TRP A 1 99 ? 9.555 -4.895 -3.842 1 98.69 99 TRP A CA 1
ATOM 785 C C . TRP A 1 99 ? 9.727 -3.381 -3.93 1 98.69 99 TRP A C 1
ATOM 787 O O . TRP A 1 99 ? 10.281 -2.758 -3.02 1 98.69 99 TRP A O 1
ATOM 797 N N . LEU A 1 100 ? 9.25 -2.762 -5.02 1 98.75 100 LEU A N 1
ATOM 798 C CA . LEU A 1 100 ? 9.188 -1.304 -5.055 1 98.75 100 LEU A CA 1
ATOM 799 C C . LEU A 1 100 ? 8.25 -0.775 -3.975 1 98.75 100 LEU A C 1
ATOM 801 O O . LEU A 1 100 ? 8.523 0.25 -3.352 1 98.75 100 LEU A O 1
ATOM 805 N N . GLN A 1 101 ? 7.172 -1.467 -3.797 1 98.69 101 GLN A N 1
ATOM 806 C CA . GLN A 1 101 ? 6.234 -1.085 -2.746 1 98.69 101 GLN A CA 1
ATOM 807 C C . GLN A 1 101 ? 6.875 -1.219 -1.366 1 98.69 101 GLN A C 1
ATOM 809 O O . GLN A 1 101 ? 6.621 -0.403 -0.477 1 98.69 101 GLN A O 1
ATOM 814 N N . VAL A 1 102 ? 7.707 -2.256 -1.161 1 98.75 102 VAL A N 1
ATOM 815 C CA . VAL A 1 102 ? 8.414 -2.414 0.103 1 98.75 102 VAL A CA 1
ATOM 816 C C . VAL A 1 102 ? 9.305 -1.196 0.354 1 98.75 102 VAL A C 1
ATOM 818 O O . VAL A 1 102 ? 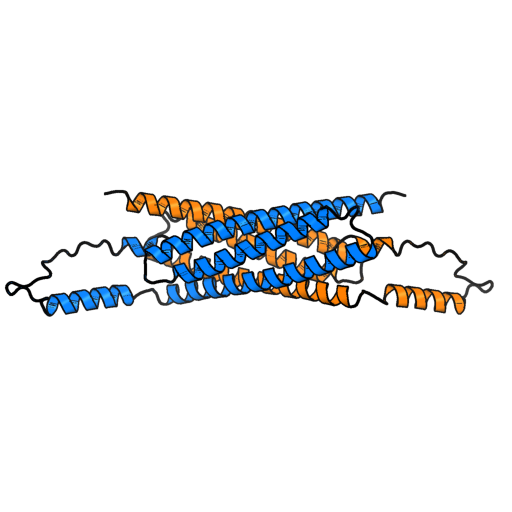9.25 -0.594 1.429 1 98.75 102 VAL A O 1
ATOM 821 N N . ILE A 1 103 ? 10.062 -0.856 -0.635 1 98.75 103 ILE A N 1
ATOM 822 C CA . ILE A 1 103 ? 10.938 0.301 -0.505 1 98.75 103 ILE A CA 1
ATOM 823 C C . ILE A 1 103 ? 10.109 1.546 -0.196 1 98.75 103 ILE A C 1
ATOM 825 O O . ILE A 1 103 ? 10.422 2.295 0.732 1 98.75 103 ILE A O 1
ATOM 829 N N . GLY A 1 104 ? 9.094 1.711 -0.935 1 98.44 104 GLY A N 1
ATOM 830 C CA . GLY A 1 104 ? 8.258 2.885 -0.755 1 98.44 104 GLY A CA 1
ATOM 831 C C . GLY A 1 104 ? 7.609 2.953 0.617 1 98.44 104 GLY A C 1
ATOM 832 O O . GLY A 1 104 ? 7.578 4.016 1.241 1 98.44 104 GLY A O 1
ATOM 833 N N . SER A 1 105 ? 7.07 1.834 1.051 1 98.19 105 SER A N 1
ATOM 834 C CA . SER A 1 105 ? 6.371 1.822 2.332 1 98.19 105 SER A CA 1
ATOM 835 C C . SER A 1 105 ? 7.332 2.092 3.486 1 98.19 105 SER A C 1
ATOM 837 O O . SER A 1 105 ? 6.977 2.775 4.449 1 98.19 105 SER A O 1
ATOM 839 N N . PHE A 1 106 ? 8.586 1.603 3.422 1 98.69 106 PHE A N 1
ATOM 840 C CA . PHE A 1 106 ? 9.562 1.866 4.477 1 98.69 106 PHE A CA 1
ATOM 841 C C . PHE A 1 106 ? 10.008 3.324 4.449 1 98.69 106 PHE A C 1
ATOM 843 O O . PHE A 1 106 ? 10.156 3.951 5.5 1 98.69 106 PHE A O 1
ATOM 850 N N . LEU A 1 107 ? 10.219 3.865 3.283 1 98.56 107 LEU A N 1
ATOM 851 C CA . LEU A 1 107 ? 10.516 5.289 3.191 1 98.56 107 LEU A CA 1
ATOM 852 C C . LEU A 1 107 ? 9.391 6.121 3.787 1 98.56 107 LEU A C 1
ATOM 854 O O . LEU A 1 107 ? 9.641 7.098 4.5 1 98.56 107 LEU A O 1
ATOM 858 N N . GLY A 1 108 ? 8.203 5.715 3.428 1 97.94 108 GLY A N 1
ATOM 859 C CA . GLY A 1 108 ? 7.047 6.395 3.982 1 97.94 108 GLY A CA 1
ATOM 860 C C . GLY A 1 108 ? 6.992 6.348 5.496 1 97.94 108 GLY A C 1
ATOM 861 O O . GLY A 1 108 ? 6.699 7.352 6.145 1 97.94 108 GLY A O 1
ATOM 862 N N . ALA A 1 109 ? 7.246 5.199 6.055 1 98.12 109 ALA A N 1
ATOM 863 C CA . ALA A 1 109 ? 7.203 5.031 7.504 1 98.12 109 ALA A CA 1
ATOM 864 C C . ALA A 1 109 ? 8.289 5.859 8.188 1 98.12 109 ALA A C 1
ATOM 866 O O . ALA A 1 109 ? 8.031 6.5 9.211 1 98.12 109 ALA A O 1
ATOM 867 N N . ILE A 1 110 ? 9.477 5.859 7.645 1 98.25 110 ILE A N 1
ATOM 868 C CA . ILE A 1 110 ? 10.562 6.676 8.18 1 98.25 110 ILE A CA 1
ATOM 869 C C . ILE A 1 110 ? 10.195 8.156 8.07 1 98.25 110 ILE A C 1
ATOM 871 O O . ILE A 1 110 ? 10.422 8.922 9.008 1 98.25 110 ILE A O 1
ATOM 875 N N . GLY A 1 111 ? 9.641 8.484 6.926 1 97.38 111 GLY A N 1
ATOM 876 C CA . GLY A 1 111 ? 9.195 9.859 6.75 1 97.38 111 GLY A CA 1
ATOM 877 C C . GLY A 1 111 ? 8.156 10.281 7.773 1 97.38 111 GLY A C 1
ATOM 878 O O . GLY A 1 111 ? 8.234 11.383 8.32 1 97.38 111 GLY A O 1
ATOM 879 N N . ALA A 1 112 ? 7.18 9.43 7.969 1 96.69 112 ALA A N 1
ATOM 880 C CA . ALA A 1 112 ? 6.141 9.719 8.953 1 96.69 112 ALA A CA 1
ATOM 881 C C . ALA A 1 112 ? 6.738 9.898 10.344 1 96.69 112 ALA A C 1
ATOM 883 O O . ALA A 1 112 ? 6.289 10.742 11.117 1 96.69 112 ALA A O 1
ATOM 884 N N . TRP A 1 113 ? 7.691 9.078 10.648 1 96.88 113 TRP A N 1
ATOM 885 C CA . TRP A 1 113 ? 8.383 9.195 11.93 1 96.88 113 TRP A CA 1
ATOM 886 C C . TRP A 1 113 ? 9.102 10.531 12.039 1 96.88 113 TRP A C 1
ATOM 888 O O . TRP A 1 113 ? 9 11.219 13.062 1 96.88 113 TRP A O 1
ATOM 898 N N . GLN A 1 114 ? 9.758 10.992 11.031 1 96.44 114 GLN A N 1
ATOM 899 C CA . GLN A 1 114 ? 10.508 12.242 11.031 1 96.44 114 GLN A CA 1
ATOM 900 C C . GLN A 1 114 ? 9.578 13.453 11.102 1 96.44 114 GLN A C 1
ATOM 902 O O . GLN A 1 114 ? 9.945 14.492 11.656 1 96.44 114 GLN A O 1
ATOM 907 N N . GLN A 1 115 ? 8.438 13.297 10.57 1 94.19 115 GLN A N 1
ATOM 908 C CA . GLN A 1 115 ? 7.477 14.398 10.562 1 94.19 115 GLN A CA 1
ATOM 909 C C . GLN A 1 115 ? 6.992 14.719 11.977 1 94.19 115 GLN A C 1
ATOM 911 O O . GLN A 1 115 ? 6.414 15.773 12.211 1 94.19 115 GLN A O 1
ATOM 916 N N . LEU A 1 116 ? 7.215 13.805 12.891 1 93.44 116 LEU A N 1
ATOM 917 C CA . LEU A 1 116 ? 6.766 14.008 14.266 1 93.44 116 LEU A CA 1
ATOM 918 C C . LEU A 1 116 ? 7.84 14.711 15.086 1 93.44 116 LEU A C 1
ATOM 920 O O . LEU A 1 116 ? 7.613 15.055 16.25 1 93.44 116 LEU A O 1
ATOM 924 N N . SER A 1 117 ? 8.922 14.992 14.43 1 91.31 117 SER A N 1
ATOM 925 C CA . SER A 1 117 ? 10.008 15.703 15.094 1 91.31 117 SER A CA 1
ATOM 926 C C . SER A 1 117 ? 9.602 17.125 15.453 1 91.31 117 SER A C 1
ATOM 928 O O . SER A 1 117 ? 8.773 17.734 14.766 1 91.31 117 SER A O 1
ATOM 930 N N . SER A 1 118 ? 10.141 17.703 16.469 1 89.31 118 SER A N 1
ATOM 931 C CA . SER A 1 118 ? 9.906 19.094 16.812 1 89.31 118 SER A CA 1
ATOM 932 C C . SER A 1 118 ? 10.742 20.031 15.938 1 89.31 118 SER A C 1
ATOM 934 O O . SER A 1 118 ? 10.484 21.234 15.883 1 89.31 118 SER A O 1
ATOM 936 N N . ASP A 1 119 ? 11.758 19.438 15.266 1 91.44 119 ASP A N 1
ATOM 937 C CA . ASP A 1 119 ? 12.617 20.203 14.359 1 91.44 119 ASP A CA 1
ATOM 938 C C . ASP A 1 119 ? 11.961 20.344 12.984 1 91.44 119 ASP A C 1
ATOM 940 O O . ASP A 1 119 ? 11.742 19.359 12.281 1 91.44 119 ASP A O 1
ATOM 944 N N . GLU A 1 120 ? 11.781 21.547 12.625 1 87.19 120 GLU A N 1
ATOM 945 C CA . GLU A 1 120 ? 11.062 21.844 11.391 1 87.19 120 GLU A CA 1
ATOM 946 C C . GLU A 1 120 ? 11.805 21.281 10.18 1 87.19 120 GLU A C 1
ATOM 948 O O . GLU A 1 120 ? 11.18 20.828 9.219 1 87.19 120 GLU A O 1
ATOM 953 N N . GLU A 1 121 ? 13.094 21.453 10.172 1 91.31 121 GLU A N 1
ATOM 954 C CA . GLU A 1 121 ? 13.875 20.938 9.055 1 91.31 121 GLU A CA 1
ATOM 955 C C . GLU A 1 121 ? 13.711 19.438 8.906 1 91.31 121 GLU A C 1
ATOM 957 O O . GLU A 1 121 ? 13.57 18.922 7.793 1 91.31 121 GLU A O 1
ATOM 962 N N . ILE A 1 122 ? 13.789 18.734 10.008 1 95.62 122 ILE A N 1
ATOM 963 C CA . ILE A 1 122 ? 13.609 17.297 10.008 1 95.62 122 ILE A CA 1
ATOM 964 C C . ILE A 1 122 ? 12.188 16.938 9.57 1 95.62 122 ILE A C 1
ATOM 966 O O . ILE A 1 122 ? 11.984 15.969 8.836 1 95.62 122 ILE A O 1
ATOM 970 N N . GLN A 1 123 ? 11.242 17.703 9.977 1 93.12 123 GLN A N 1
ATOM 971 C CA . GLN A 1 123 ? 9.859 17.5 9.555 1 93.12 123 GLN A CA 1
ATOM 972 C C . GLN A 1 123 ? 9.719 17.609 8.039 1 93.12 123 GLN A C 1
ATOM 974 O O . GLN A 1 123 ? 9.055 16.781 7.414 1 93.12 123 GLN A O 1
ATOM 979 N N . ARG A 1 124 ? 10.32 18.594 7.551 1 92.31 124 ARG A N 1
ATOM 980 C CA . ARG A 1 124 ? 10.242 18.828 6.113 1 92.31 124 ARG A CA 1
ATOM 981 C C . ARG A 1 124 ? 10.922 17.703 5.348 1 92.31 124 ARG A C 1
ATOM 983 O O . ARG A 1 124 ? 10.43 17.25 4.305 1 92.31 124 ARG A O 1
ATOM 990 N N . LYS A 1 125 ? 12.07 17.344 5.82 1 95.94 125 LYS A N 1
ATOM 991 C CA . LYS A 1 125 ? 12.758 16.219 5.203 1 95.94 125 LYS A CA 1
ATOM 992 C C . LYS A 1 125 ? 11.898 14.953 5.25 1 95.94 125 LYS A C 1
ATOM 994 O O . LYS A 1 125 ? 11.875 14.172 4.297 1 95.94 125 LYS A O 1
ATOM 999 N N . GLY A 1 126 ? 11.242 14.742 6.355 1 96.69 126 GLY A N 1
ATOM 1000 C CA . GLY A 1 126 ? 10.336 13.609 6.488 1 96.69 126 GLY A CA 1
ATOM 1001 C C . GLY A 1 126 ? 9.188 13.641 5.496 1 96.69 126 GLY A C 1
ATOM 1002 O O . GLY A 1 126 ? 8.812 12.609 4.938 1 96.69 126 GLY A O 1
ATOM 1003 N N . LEU A 1 127 ? 8.625 14.781 5.359 1 95.62 127 LEU A N 1
ATOM 1004 C CA . LEU A 1 127 ? 7.543 14.961 4.395 1 95.62 127 LEU A CA 1
ATOM 1005 C C . LEU A 1 127 ? 8.008 14.594 2.988 1 95.62 127 LEU A C 1
ATOM 1007 O O . LEU A 1 127 ? 7.324 13.852 2.277 1 95.62 127 LEU A O 1
ATOM 1011 N N . LYS A 1 128 ? 9.141 15.078 2.605 1 97 128 LYS A N 1
ATOM 1012 C CA . LYS A 1 128 ? 9.68 14.789 1.279 1 97 128 LYS A CA 1
ATOM 1013 C C . LYS A 1 128 ? 9.953 13.297 1.107 1 97 128 LYS A C 1
ATOM 1015 O O . LYS A 1 128 ? 9.648 12.727 0.059 1 97 128 LYS A O 1
ATOM 1020 N N . LEU A 1 129 ? 10.508 12.719 2.107 1 98.06 129 LEU A N 1
ATOM 1021 C CA . LEU A 1 129 ? 10.789 11.289 2.068 1 98.06 129 LEU A CA 1
ATOM 1022 C C . LEU A 1 129 ? 9.5 10.484 1.93 1 98.06 129 LEU A C 1
ATOM 1024 O O . LEU A 1 129 ? 9.453 9.508 1.187 1 98.06 129 LEU A O 1
ATOM 1028 N N . GLY A 1 130 ? 8.508 10.875 2.717 1 97.38 130 GLY A N 1
ATOM 1029 C CA . GLY A 1 130 ? 7.207 10.234 2.604 1 97.38 130 GLY A CA 1
ATOM 1030 C C . GLY A 1 130 ? 6.613 10.336 1.211 1 97.38 130 GLY A C 1
ATOM 1031 O O . GLY A 1 130 ? 6.043 9.367 0.705 1 97.38 130 GLY A O 1
ATOM 1032 N N . ILE A 1 131 ? 6.734 11.453 0.642 1 97 131 ILE A N 1
ATOM 1033 C CA . ILE A 1 131 ? 6.215 11.68 -0.703 1 97 131 ILE A CA 1
ATOM 1034 C C . ILE A 1 131 ? 6.941 10.773 -1.694 1 97 131 ILE A C 1
ATOM 1036 O O . ILE A 1 131 ? 6.312 10.133 -2.537 1 97 131 ILE A O 1
ATOM 1040 N N . ILE A 1 132 ? 8.266 10.742 -1.601 1 97.94 132 ILE A N 1
ATOM 1041 C CA . ILE A 1 132 ? 9.039 9.836 -2.441 1 97.94 132 ILE A CA 1
ATOM 1042 C C . ILE A 1 132 ? 8.555 8.398 -2.238 1 97.94 132 ILE A C 1
ATOM 1044 O O . ILE A 1 132 ? 8.359 7.664 -3.205 1 97.94 132 ILE A O 1
ATOM 1048 N N . GLY A 1 133 ? 8.438 8.016 -1.012 1 97.94 133 GLY A N 1
ATOM 1049 C CA . GLY A 1 133 ? 7.934 6.688 -0.704 1 97.94 133 GLY A CA 1
ATOM 1050 C C . GLY A 1 133 ? 6.582 6.406 -1.333 1 97.94 133 GLY A C 1
ATOM 1051 O O . GLY A 1 133 ? 6.355 5.324 -1.879 1 97.94 133 GLY A O 1
ATOM 1052 N N . SER A 1 134 ? 5.637 7.32 -1.245 1 97.81 134 SER A N 1
ATOM 1053 C CA . SER A 1 134 ? 4.301 7.156 -1.815 1 97.81 134 SER A CA 1
ATOM 1054 C C . SER A 1 134 ? 4.367 6.961 -3.326 1 97.81 134 SER A C 1
ATOM 1056 O O . SER A 1 134 ? 3.584 6.195 -3.893 1 97.81 134 SER A O 1
ATOM 1058 N N . TRP A 1 135 ? 5.25 7.703 -3.994 1 98.12 135 TRP A N 1
ATOM 1059 C CA . TRP A 1 135 ? 5.422 7.516 -5.434 1 98.12 135 TRP A CA 1
ATOM 1060 C C . TRP A 1 135 ? 5.949 6.121 -5.742 1 98.12 135 TRP A C 1
ATOM 1062 O O . TRP A 1 135 ? 5.512 5.484 -6.703 1 98.12 135 TRP A O 1
ATOM 1072 N N . PHE A 1 136 ? 6.926 5.621 -4.988 1 98.5 136 PHE A N 1
ATOM 1073 C CA . PHE A 1 136 ? 7.402 4.254 -5.148 1 98.5 136 PHE A CA 1
ATOM 1074 C C . PHE A 1 136 ? 6.262 3.258 -4.961 1 98.5 136 PHE A C 1
ATOM 1076 O O . PHE A 1 136 ? 6.133 2.305 -5.734 1 98.5 136 PHE A O 1
ATOM 1083 N N . GLU A 1 137 ? 5.441 3.49 -3.908 1 98.38 137 GLU A N 1
ATOM 1084 C CA . GLU A 1 137 ? 4.305 2.611 -3.658 1 98.38 137 GLU A CA 1
ATOM 1085 C C . GLU A 1 137 ? 3.332 2.621 -4.836 1 98.38 137 GLU A C 1
ATOM 1087 O O . GLU A 1 137 ? 2.857 1.567 -5.266 1 98.38 137 GLU A O 1
ATOM 1092 N N . ALA A 1 138 ? 3.023 3.783 -5.367 1 98.19 138 ALA A N 1
ATOM 1093 C CA . ALA A 1 138 ? 2.094 3.91 -6.484 1 98.19 138 ALA A CA 1
ATOM 1094 C C . ALA A 1 138 ? 2.623 3.188 -7.723 1 98.19 138 ALA A C 1
ATOM 1096 O O . ALA A 1 138 ? 1.899 2.414 -8.352 1 98.19 138 ALA A O 1
ATOM 1097 N N . PHE A 1 139 ? 3.859 3.428 -8.023 1 98.5 139 PHE A N 1
ATOM 1098 C CA . PHE A 1 139 ? 4.465 2.799 -9.188 1 98.5 139 PHE A CA 1
ATOM 1099 C C . PHE A 1 139 ? 4.566 1.29 -9 1 98.5 139 PHE A C 1
ATOM 1101 O O . PHE A 1 139 ? 4.332 0.524 -9.938 1 98.5 139 PHE A O 1
ATOM 1108 N N . GLY A 1 140 ? 4.961 0.923 -7.855 1 98.44 140 GLY A N 1
ATOM 1109 C CA . GLY A 1 140 ? 5.027 -0.5 -7.566 1 98.44 140 GLY A CA 1
ATOM 1110 C C . GLY A 1 140 ? 3.688 -1.198 -7.68 1 98.44 140 GLY A C 1
ATOM 1111 O O . GLY A 1 140 ? 3.588 -2.268 -8.281 1 98.44 140 GLY A O 1
ATOM 1112 N N . ALA A 1 141 ? 2.666 -0.616 -7.043 1 97.88 141 ALA A N 1
ATOM 1113 C CA . ALA A 1 141 ? 1.327 -1.198 -7.09 1 97.88 141 ALA A CA 1
ATOM 1114 C C . ALA A 1 141 ? 0.81 -1.275 -8.523 1 97.88 141 ALA A C 1
ATOM 1116 O O . ALA A 1 141 ? 0.176 -2.26 -8.906 1 97.88 141 ALA A O 1
ATOM 1117 N N . ALA A 1 142 ? 1.039 -0.231 -9.32 1 98.31 142 ALA A N 1
ATOM 1118 C CA . ALA A 1 142 ? 0.62 -0.233 -10.719 1 98.31 142 ALA A CA 1
ATOM 1119 C C . ALA A 1 142 ? 1.342 -1.323 -11.5 1 98.31 142 ALA A C 1
ATOM 1121 O O . ALA A 1 142 ? 0.73 -2.016 -12.32 1 98.31 142 ALA A O 1
ATOM 1122 N N . THR A 1 143 ? 2.617 -1.412 -11.266 1 98.5 143 THR A N 1
ATOM 1123 C CA . THR A 1 143 ? 3.398 -2.451 -11.93 1 98.5 143 THR A CA 1
ATOM 1124 C C . THR A 1 143 ? 2.859 -3.836 -11.586 1 98.5 143 THR A C 1
ATOM 1126 O O . THR A 1 143 ? 2.705 -4.684 -12.469 1 98.5 143 THR A O 1
ATOM 1129 N N . GLU A 1 144 ? 2.605 -4 -10.328 1 97.69 144 GLU A N 1
ATOM 1130 C CA . GLU A 1 144 ? 2.049 -5.281 -9.898 1 97.69 144 GLU A CA 1
ATOM 1131 C C . GLU A 1 144 ? 0.688 -5.535 -10.539 1 97.69 144 GLU A C 1
ATOM 1133 O O . GLU A 1 144 ? 0.408 -6.648 -10.984 1 97.69 144 GLU A O 1
ATOM 1138 N N . ALA A 1 145 ? -0.16 -4.57 -10.562 1 97.25 145 ALA A N 1
ATOM 1139 C CA . ALA A 1 145 ? -1.495 -4.715 -11.133 1 97.25 145 ALA A CA 1
ATOM 1140 C C . ALA A 1 145 ? -1.42 -5.066 -12.617 1 97.25 145 ALA A C 1
ATOM 1142 O O . ALA A 1 145 ? -2.16 -5.926 -13.094 1 97.25 145 ALA A O 1
ATOM 1143 N N . VAL A 1 146 ? -0.57 -4.418 -13.336 1 97.81 146 VAL A N 1
ATOM 1144 C CA . VAL A 1 146 ? -0.367 -4.707 -14.75 1 97.81 146 VAL A CA 1
ATOM 1145 C C . VAL A 1 146 ? 0.103 -6.152 -14.922 1 97.81 146 VAL A C 1
ATOM 1147 O O . VAL A 1 146 ? -0.429 -6.891 -15.75 1 97.81 146 VAL A O 1
ATOM 1150 N N . ALA A 1 147 ? 1.087 -6.504 -14.141 1 97.12 147 ALA A N 1
ATOM 1151 C CA . ALA A 1 147 ? 1.655 -7.848 -14.211 1 97.12 147 ALA A CA 1
ATOM 1152 C C . ALA A 1 147 ? 0.593 -8.906 -13.93 1 97.12 147 ALA A C 1
ATOM 1154 O O . ALA A 1 147 ? 0.501 -9.906 -14.648 1 97.12 147 ALA A O 1
ATOM 1155 N N . GLU A 1 148 ? -0.175 -8.688 -12.914 1 95.62 148 GLU A N 1
ATOM 1156 C CA . GLU A 1 148 ? -1.219 -9.648 -12.555 1 95.62 148 GLU A CA 1
ATOM 1157 C C . GLU A 1 148 ? -2.293 -9.719 -13.633 1 95.62 148 GLU A C 1
ATOM 1159 O O . GLU A 1 148 ? -2.836 -10.797 -13.906 1 95.62 148 GLU A O 1
ATOM 1164 N N . THR A 1 149 ? -2.621 -8.578 -14.148 1 96.81 149 THR A N 1
ATOM 1165 C CA . THR A 1 149 ? -3.588 -8.547 -15.234 1 96.81 149 THR A CA 1
ATOM 1166 C C . THR A 1 149 ? -3.08 -9.344 -16.438 1 96.81 149 THR A C 1
ATOM 1168 O O . THR A 1 149 ? -3.828 -10.125 -17.031 1 96.81 149 THR A O 1
ATOM 1171 N N . GLN A 1 150 ? -1.83 -9.164 -16.734 1 94.81 150 GLN A N 1
ATOM 1172 C CA . GLN A 1 150 ? -1.216 -9.922 -17.828 1 94.81 150 GLN A CA 1
ATOM 1173 C C . GLN A 1 150 ? -1.237 -11.422 -17.531 1 94.81 150 GLN A C 1
ATOM 1175 O O . GLN A 1 150 ? -1.521 -12.227 -18.422 1 94.81 150 GLN A O 1
ATOM 1180 N N . GLY A 1 151 ? -0.908 -11.734 -16.328 1 90.88 151 GLY A N 1
ATOM 1181 C CA . GLY A 1 151 ? -0.962 -13.141 -15.938 1 90.88 151 GLY A CA 1
ATOM 1182 C C . GLY A 1 151 ? -2.344 -13.742 -16.094 1 90.88 151 GLY A C 1
ATOM 1183 O O . GLY A 1 151 ? -2.48 -14.898 -16.5 1 90.88 151 GLY A O 1
ATOM 1184 N N . LEU A 1 152 ? -3.293 -13.016 -15.75 1 91.5 152 LEU A N 1
ATOM 1185 C CA . LEU A 1 152 ? -4.672 -13.469 -15.867 1 91.5 152 LEU A CA 1
ATOM 1186 C C . LEU A 1 152 ? -5.039 -13.711 -17.328 1 91.5 152 LEU A C 1
ATOM 1188 O O . LEU A 1 152 ? -5.645 -14.734 -17.656 1 91.5 152 LEU A O 1
ATOM 1192 N N . ILE A 1 153 ? -4.707 -12.805 -18.172 1 91.88 153 ILE A N 1
ATOM 1193 C CA . ILE A 1 153 ? -5.012 -12.891 -19.594 1 91.88 153 ILE A CA 1
ATOM 1194 C C . ILE A 1 153 ? -4.301 -14.094 -20.203 1 91.88 153 ILE A C 1
ATOM 1196 O O . ILE A 1 153 ? -4.898 -14.859 -20.969 1 91.88 153 ILE A O 1
ATOM 1200 N N . GLU A 1 154 ? -3.057 -14.297 -19.844 1 86 154 GLU A N 1
ATOM 1201 C CA . GLU A 1 154 ? -2.279 -15.422 -20.359 1 86 154 GLU A CA 1
ATOM 1202 C C . GLU A 1 154 ? -2.867 -16.75 -19.891 1 86 154 GLU A C 1
ATOM 1204 O O . GLU A 1 154 ? -2.871 -17.734 -20.625 1 86 154 GLU A O 1
ATOM 1209 N N . GLY A 1 155 ? -3.342 -16.75 -18.688 1 82.44 155 GLY A N 1
ATOM 1210 C CA . GLY A 1 155 ? -3.961 -17.953 -18.172 1 82.44 155 GLY A CA 1
ATOM 1211 C C . GLY A 1 155 ? -5.281 -18.281 -18.844 1 82.44 155 GLY A C 1
ATOM 1212 O O . GLY A 1 155 ? -5.621 -19.453 -19.016 1 82.44 155 GLY A O 1
ATOM 1213 N N . GLU A 1 156 ? -6.043 -17.328 -19.141 1 82.25 156 GLU A N 1
ATOM 1214 C CA . GLU A 1 156 ? -7.328 -17.531 -19.812 1 82.25 156 GLU A CA 1
ATOM 1215 C C . GLU A 1 156 ? -7.141 -17.953 -21.25 1 82.25 156 GLU A C 1
ATOM 1217 O O . GLU A 1 156 ? -7.938 -18.734 -21.781 1 82.25 156 GLU A O 1
ATOM 1222 N N . LYS A 1 157 ? -6.18 -17.469 -21.891 1 77.88 157 LYS A N 1
ATOM 1223 C CA . LYS A 1 157 ? -5.883 -17.891 -23.266 1 77.88 157 LYS A CA 1
ATOM 1224 C C . LYS A 1 157 ? -5.438 -19.344 -23.297 1 77.88 157 LYS A C 1
ATOM 1226 O O . LYS A 1 157 ? -5.793 -20.078 -24.219 1 77.88 157 LYS A O 1
ATOM 1231 N N . GLU A 1 158 ? -4.715 -19.672 -22.391 1 68.25 158 GLU A N 1
ATOM 1232 C CA . GLU A 1 158 ? -4.25 -21.062 -22.344 1 68.25 158 GLU A CA 1
ATOM 1233 C C . GLU A 1 158 ? -5.406 -22.016 -22.078 1 68.25 158 GLU A C 1
ATOM 1235 O O . GLU A 1 158 ? -5.383 -23.172 -22.516 1 68.25 158 GLU A O 1
ATOM 1240 N N . GLU A 1 159 ? -6.332 -21.531 -21.297 1 60.31 159 GLU A N 1
ATOM 1241 C CA . GLU A 1 159 ? -7.48 -22.391 -21.016 1 60.31 159 GLU A CA 1
ATOM 1242 C C . GLU A 1 159 ? -8.367 -22.547 -22.25 1 60.31 159 GLU A C 1
ATOM 1244 O O . GLU A 1 159 ? -9.055 -23.562 -22.406 1 60.31 159 GLU A O 1
ATOM 1249 N N . VAL A 1 160 ? -8.375 -21.625 -23.094 1 47.75 160 VAL A N 1
ATOM 1250 C CA . VAL A 1 160 ? -9.211 -21.688 -24.297 1 47.75 160 VAL A CA 1
ATOM 1251 C C . VAL A 1 160 ? -8.484 -22.453 -25.391 1 47.75 160 VAL A C 1
ATOM 1253 O O . VAL A 1 160 ? -9.102 -22.859 -26.391 1 47.75 160 VAL A O 1
ATOM 1256 N N . LEU A 1 161 ? -7.27 -22.516 -25.422 1 36.72 161 LEU A N 1
ATOM 1257 C CA . LEU A 1 161 ? -6.637 -23.266 -26.5 1 36.72 161 LEU A CA 1
ATOM 1258 C C . LEU A 1 161 ? -6.914 -24.766 -26.344 1 36.72 161 LEU A C 1
ATOM 1260 O O . LEU A 1 161 ? -6.703 -25.328 -25.281 1 36.72 161 LEU A O 1
ATOM 1264 N N . PRO A 1 162 ? -7.746 -25.422 -27.312 1 40.94 162 PRO A N 1
ATOM 1265 C CA . PRO A 1 162 ? -8.078 -26.844 -27.422 1 40.94 162 PRO A CA 1
ATOM 1266 C C . PRO A 1 162 ? -6.844 -27.734 -27.359 1 40.94 162 PRO A C 1
ATOM 1268 O O . PRO A 1 162 ? -5.742 -27.297 -27.719 1 40.94 162 PRO A O 1
ATOM 1271 N N . MET B 1 1 ? -0.357 -15.664 -8.258 1 23.64 1 MET B N 1
ATOM 1272 C CA . MET B 1 1 ? -0.334 -17.109 -8.023 1 23.64 1 MET B CA 1
ATOM 1273 C C . MET B 1 1 ? -1.029 -17.844 -9.156 1 23.64 1 MET B C 1
ATOM 1275 O O . MET B 1 1 ? -1.402 -19.016 -9 1 23.64 1 MET B O 1
ATOM 1279 N N . PHE B 1 2 ? -1.401 -17.25 -10.172 1 26.25 2 PHE B N 1
ATOM 1280 C CA . PHE B 1 2 ? -2.6 -17.719 -10.852 1 26.25 2 PHE B CA 1
ATOM 1281 C C . PHE B 1 2 ? -2.344 -19.062 -11.516 1 26.25 2 PHE B C 1
ATOM 1283 O O . PHE B 1 2 ? -3.285 -19.781 -11.867 1 26.25 2 PHE B O 1
ATOM 1290 N N . ARG B 1 3 ? -1.171 -19.266 -12.094 1 30.67 3 ARG B N 1
ATOM 1291 C CA . ARG B 1 3 ? -1.283 -20.141 -13.266 1 30.67 3 ARG B CA 1
ATOM 1292 C C . ARG B 1 3 ? -1.419 -21.609 -12.844 1 30.67 3 ARG B C 1
ATOM 1294 O O . ARG B 1 3 ? -2.156 -22.359 -13.469 1 30.67 3 ARG B O 1
ATOM 1301 N N . LYS B 1 4 ? -0.435 -22.062 -11.953 1 34.22 4 LYS B N 1
ATOM 1302 C CA . LYS B 1 4 ? 0.047 -23.391 -12.305 1 34.22 4 LYS B CA 1
ATOM 1303 C C . LYS B 1 4 ? -0.937 -24.469 -11.859 1 34.22 4 LYS B C 1
ATOM 1305 O O . LYS B 1 4 ? -0.824 -25.641 -12.273 1 34.22 4 LYS B O 1
ATOM 1310 N N . HIS B 1 5 ? -1.855 -24.141 -10.969 1 30.5 5 HIS B N 1
ATOM 1311 C CA . HIS B 1 5 ? -2.344 -25.469 -10.641 1 30.5 5 HIS B CA 1
ATOM 1312 C C . HIS B 1 5 ? -3.186 -26.047 -11.781 1 30.5 5 HIS B C 1
ATOM 1314 O O . HIS B 1 5 ? -3.627 -27.188 -11.711 1 30.5 5 HIS B O 1
ATOM 1320 N N . ASN B 1 6 ? -3.666 -25.109 -12.625 1 29.56 6 ASN B N 1
ATOM 1321 C CA . ASN B 1 6 ? -4.566 -25.828 -13.523 1 29.56 6 ASN B CA 1
ATOM 1322 C C . ASN B 1 6 ? -3.795 -26.672 -14.531 1 29.56 6 ASN B C 1
ATOM 1324 O O . ASN B 1 6 ? -4.395 -27.406 -15.32 1 29.56 6 ASN B O 1
ATOM 1328 N N . ARG B 1 7 ? -2.527 -26.422 -14.805 1 30.27 7 ARG B N 1
ATOM 1329 C CA . ARG B 1 7 ? -1.981 -27.188 -15.914 1 30.27 7 ARG B CA 1
ATOM 1330 C C . ARG B 1 7 ? -1.876 -28.672 -15.562 1 30.27 7 ARG B C 1
ATOM 1332 O O . ARG B 1 7 ? -2.021 -29.531 -16.422 1 30.27 7 ARG B O 1
ATOM 1339 N N . LYS B 1 8 ? -1.516 -28.984 -14.289 1 32.62 8 LYS B N 1
ATOM 1340 C CA . LYS B 1 8 ? -1.155 -30.391 -14.156 1 32.62 8 LYS B CA 1
ATOM 1341 C C . LYS B 1 8 ? -2.396 -31.281 -14.156 1 32.62 8 LYS B C 1
ATOM 1343 O O . LYS B 1 8 ? -2.293 -32.5 -14.297 1 32.62 8 LYS B O 1
ATOM 1348 N N . TYR B 1 9 ? -3.518 -30.594 -13.891 1 31.73 9 TYR B N 1
ATOM 1349 C CA . TYR B 1 9 ? -4.523 -31.641 -13.742 1 31.73 9 TYR B CA 1
ATOM 1350 C C . TYR B 1 9 ? -5.098 -32.031 -15.094 1 31.73 9 TYR B C 1
ATOM 1352 O O . TYR B 1 9 ? -6.031 -32.844 -15.172 1 31.73 9 TYR B O 1
ATOM 1360 N N . ASN B 1 10 ? -4.809 -31.219 -16.078 1 28.28 10 ASN B N 1
ATOM 1361 C CA . ASN B 1 10 ? -5.469 -31.75 -17.281 1 28.28 10 ASN B CA 1
ATOM 1362 C C . ASN B 1 10 ? -4.789 -33.031 -17.766 1 28.28 10 ASN B C 1
ATOM 1364 O O . ASN B 1 10 ? -4.449 -33.125 -18.953 1 28.28 10 ASN B O 1
ATOM 1368 N N . ARG B 1 11 ? -4.004 -33.688 -16.875 1 29.7 11 ARG B N 1
ATOM 1369 C CA . ARG B 1 11 ? -3.535 -34.938 -17.438 1 29.7 11 ARG B CA 1
ATOM 1370 C C . ARG B 1 11 ? -4.695 -35.906 -17.656 1 29.7 11 ARG B C 1
ATOM 1372 O O . ARG B 1 11 ? -5.465 -36.188 -16.734 1 29.7 11 ARG B O 1
ATOM 1379 N N . SER B 1 12 ? -5.262 -36.156 -18.812 1 29.8 12 SER B N 1
ATOM 1380 C CA . SER B 1 12 ? -6.246 -37.094 -19.359 1 29.8 12 SER B CA 1
ATOM 1381 C C . SER B 1 12 ? -6.129 -38.469 -18.703 1 29.8 12 SER B C 1
ATOM 1383 O O . SER B 1 12 ? -5.02 -38.938 -18.453 1 29.8 12 SER B O 1
ATOM 1385 N N . PHE B 1 13 ? -7.082 -38.844 -17.859 1 32.66 13 PHE B N 1
ATOM 1386 C CA . PHE B 1 13 ? -7.234 -40.25 -17.422 1 32.66 13 PHE B CA 1
ATOM 1387 C C . PHE B 1 13 ? -7.008 -41.188 -18.594 1 32.66 13 PHE B C 1
ATOM 1389 O O . PHE B 1 13 ? -7.691 -41.094 -19.609 1 32.66 13 PHE B O 1
ATOM 1396 N N . LYS B 1 14 ? -5.934 -41.594 -18.781 1 35.47 14 LYS B N 1
ATOM 1397 C CA . LYS B 1 14 ? -5.719 -42.531 -19.875 1 35.47 14 LYS B CA 1
ATOM 1398 C C . LYS B 1 14 ? -6.691 -43.688 -19.781 1 35.47 14 LYS B C 1
ATOM 1400 O O . LYS B 1 14 ? -7.051 -44.281 -20.812 1 35.47 14 LYS B O 1
ATOM 1405 N N . LYS B 1 15 ? -6.832 -44.5 -18.484 1 41.16 15 LYS B N 1
ATOM 1406 C CA . LYS B 1 15 ? -7.426 -45.812 -18.609 1 41.16 15 LYS B CA 1
ATOM 1407 C C . LYS B 1 15 ? -8.891 -45.812 -18.188 1 41.16 15 LYS B C 1
ATOM 1409 O O . LYS B 1 15 ? -9.297 -44.969 -17.375 1 41.16 15 LYS B O 1
ATOM 1414 N N . ASN B 1 16 ? -9.773 -46.781 -18.703 1 41 16 ASN B N 1
ATOM 1415 C CA . ASN B 1 16 ? -11.195 -47.031 -18.5 1 41 16 ASN B CA 1
ATOM 1416 C C . ASN B 1 16 ? -11.562 -47.094 -17.016 1 41 16 ASN B C 1
ATOM 1418 O O . ASN B 1 16 ? -11.023 -47.906 -16.281 1 41 16 ASN B O 1
ATOM 1422 N N . VAL B 1 17 ? -12.18 -46.125 -16.375 1 50.56 17 VAL B N 1
ATOM 1423 C CA . VAL B 1 17 ? -12.578 -45.906 -14.992 1 50.56 17 VAL B CA 1
ATOM 1424 C C . VAL B 1 17 ? -13.516 -47.031 -14.539 1 50.56 17 VAL B C 1
ATOM 1426 O O . VAL B 1 17 ? -13.516 -47.406 -13.359 1 50.56 17 VAL B O 1
ATOM 1429 N N . LEU B 1 18 ? -14.312 -47.469 -15.383 1 51.22 18 LEU B N 1
ATOM 1430 C CA . LEU B 1 18 ? -15.312 -48.469 -15.039 1 51.22 18 LEU B CA 1
ATOM 1431 C C . LEU B 1 18 ? -14.844 -49.844 -15.438 1 51.22 18 LEU B C 1
ATOM 1433 O O . LEU B 1 18 ? -14.242 -50.031 -16.5 1 51.22 18 LEU B O 1
ATOM 1437 N N . ASP B 1 19 ? -14.922 -50.781 -14.539 1 52.66 19 ASP B N 1
ATOM 1438 C CA . ASP B 1 19 ? -14.703 -52.188 -14.914 1 52.66 19 ASP B CA 1
ATOM 1439 C C . ASP B 1 19 ? -15.906 -52.75 -15.656 1 52.66 19 ASP B C 1
ATOM 1441 O O . ASP B 1 19 ? -16.875 -52.031 -15.914 1 52.66 19 ASP B O 1
ATOM 1445 N N . ASP B 1 20 ? -15.883 -53.969 -16.141 1 60.03 20 ASP B N 1
ATOM 1446 C CA . ASP B 1 20 ? -16.891 -54.625 -16.953 1 60.03 20 ASP B CA 1
ATOM 1447 C C . ASP B 1 20 ? -18.25 -54.656 -16.25 1 60.03 20 ASP B C 1
ATOM 1449 O O . ASP B 1 20 ? -19.281 -54.812 -16.906 1 60.03 20 ASP B O 1
ATOM 1453 N N . ASN B 1 21 ? -18.297 -54.656 -14.828 1 65.88 21 ASN B N 1
ATOM 1454 C CA . ASN B 1 21 ? -19.578 -54.719 -14.125 1 65.88 21 ASN B CA 1
ATOM 1455 C C . ASN B 1 21 ? -20.078 -53.312 -13.773 1 65.88 21 ASN B C 1
ATOM 1457 O O . ASN B 1 21 ? -21.047 -53.188 -13.016 1 65.88 21 ASN B O 1
ATOM 1461 N N . GLY B 1 22 ? -19.594 -52.156 -14.32 1 60.72 22 GLY B N 1
ATOM 1462 C CA . GLY B 1 22 ? -20.062 -50.781 -14.18 1 60.72 22 GLY B CA 1
ATOM 1463 C C . GLY B 1 22 ? -19.641 -50.156 -12.875 1 60.72 22 GLY B C 1
ATOM 1464 O O . GLY B 1 22 ? -20.156 -49.094 -12.492 1 60.72 22 GLY B O 1
ATOM 1465 N N . GLN B 1 23 ? -18.984 -50.875 -11.945 1 58.66 23 GLN B N 1
ATOM 1466 C CA . GLN B 1 23 ? -18.5 -50.312 -10.695 1 58.66 23 GLN B CA 1
ATOM 1467 C C . GLN B 1 23 ? -17.062 -49.781 -10.836 1 58.66 23 GLN B C 1
ATOM 1469 O O . GLN B 1 23 ? -16.328 -50.281 -11.695 1 58.66 23 GLN B O 1
ATOM 1474 N N . ILE B 1 24 ? -16.703 -48.656 -10.117 1 58.41 24 ILE B N 1
ATOM 1475 C CA . ILE B 1 24 ? -15.352 -48.125 -10.164 1 58.41 24 ILE B CA 1
ATOM 1476 C C . ILE B 1 24 ? -14.367 -49.188 -9.68 1 58.41 24 ILE B C 1
ATOM 1478 O O . ILE B 1 24 ? -14.539 -49.781 -8.602 1 58.41 24 ILE B O 1
ATOM 1482 N N . SER B 1 25 ? -13.594 -49.656 -10.523 1 58.66 25 SER B N 1
ATOM 1483 C CA . SER B 1 25 ? -12.648 -50.719 -10.148 1 58.66 25 SER B CA 1
ATOM 1484 C C . SER B 1 25 ? -11.75 -50.25 -9.008 1 58.66 25 SER B C 1
ATOM 1486 O O . SER B 1 25 ? -11.484 -49.062 -8.852 1 58.66 25 SER B O 1
ATOM 1488 N N . GLU B 1 26 ? -11.461 -51.156 -7.969 1 59.19 26 GLU B N 1
ATOM 1489 C CA . GLU B 1 26 ? -10.586 -50.812 -6.848 1 59.19 26 GLU B CA 1
ATOM 1490 C C . GLU B 1 26 ? -9.297 -50.188 -7.328 1 59.19 26 GLU B C 1
ATOM 1492 O O . GLU B 1 26 ? -8.766 -49.281 -6.676 1 59.19 26 GLU B O 1
ATOM 1497 N N . GLU B 1 27 ? -8.812 -50.594 -8.453 1 57.34 27 GLU B N 1
ATOM 1498 C CA . GLU B 1 27 ? -7.598 -49.969 -8.984 1 57.34 27 GLU B CA 1
ATOM 1499 C C . GLU B 1 27 ? -7.867 -48.531 -9.43 1 57.34 27 GLU B C 1
ATOM 1501 O O . GLU B 1 27 ? -7.035 -47.656 -9.211 1 57.34 27 GLU B O 1
ATOM 1506 N N . SER B 1 28 ? -9.016 -48.312 -9.984 1 57.75 28 SER B N 1
ATOM 1507 C CA . SER B 1 28 ? -9.344 -46.969 -10.367 1 57.75 28 SER B CA 1
ATOM 1508 C C . SER B 1 28 ? -9.586 -46.094 -9.148 1 57.75 28 SER B C 1
ATOM 1510 O O . SER B 1 28 ? -9.242 -44.906 -9.141 1 57.75 28 SER B O 1
ATOM 1512 N N . LYS B 1 29 ? -10.258 -46.625 -8.133 1 61.06 29 LYS B N 1
ATOM 1513 C CA . LYS B 1 29 ? -10.406 -45.875 -6.891 1 61.06 29 LYS B CA 1
ATOM 1514 C C . LYS B 1 29 ? -9.047 -45.562 -6.277 1 61.06 29 LYS B C 1
ATOM 1516 O O . LYS B 1 29 ? -8.812 -44.438 -5.824 1 61.06 29 LYS B O 1
ATOM 1521 N N . VAL B 1 30 ? -8.164 -46.562 -6.23 1 59.69 30 VAL B N 1
ATOM 1522 C CA . VAL B 1 30 ? -6.828 -46.312 -5.707 1 59.69 30 VAL B CA 1
ATOM 1523 C C . VAL B 1 30 ? -6.117 -45.281 -6.578 1 59.69 30 VAL B C 1
ATOM 1525 O O . VAL B 1 30 ? -5.465 -44.375 -6.066 1 59.69 30 VAL B O 1
ATOM 1528 N N . GLU B 1 31 ? -6.324 -45.406 -7.883 1 59.47 31 GLU B N 1
ATOM 1529 C CA . GLU B 1 31 ? -5.707 -44.406 -8.758 1 59.47 31 GLU B CA 1
ATOM 1530 C C . GLU B 1 31 ? -6.359 -43.062 -8.586 1 59.47 31 GLU B C 1
ATOM 1532 O O . GLU B 1 31 ? -5.672 -42.031 -8.555 1 59.47 31 GLU B O 1
ATOM 1537 N N . LEU B 1 32 ? -7.645 -42.938 -8.484 1 58.94 32 LEU B N 1
ATOM 1538 C CA . LEU B 1 32 ? -8.305 -41.656 -8.219 1 58.94 32 LEU B CA 1
ATOM 1539 C C . LEU B 1 32 ? -7.898 -41.125 -6.848 1 58.94 32 LEU B C 1
ATOM 1541 O O . LEU B 1 32 ? -7.641 -39.938 -6.699 1 58.94 32 LEU B O 1
ATOM 1545 N N . MET B 1 33 ? -8.016 -41.969 -5.871 1 55.31 33 MET B N 1
ATOM 1546 C CA . MET B 1 33 ? -7.559 -41.531 -4.559 1 55.31 33 MET B CA 1
ATOM 1547 C C . MET B 1 33 ? -6.082 -41.156 -4.594 1 55.31 33 MET B C 1
ATOM 1549 O O . MET B 1 33 ? -5.672 -40.156 -3.963 1 55.31 33 MET B O 1
ATOM 1553 N N . GLN B 1 34 ? -5.301 -41.906 -5.297 1 50.28 34 GLN B N 1
ATOM 1554 C CA . GLN B 1 34 ? -3.91 -41.531 -5.48 1 50.28 34 GLN B CA 1
ATOM 1555 C C . GLN B 1 34 ? -3.812 -40.188 -6.242 1 50.28 34 GLN B C 1
ATOM 1557 O O . GLN B 1 34 ? -3.016 -39.312 -5.883 1 50.28 34 GLN B O 1
ATOM 1562 N N . ARG B 1 35 ? -4.57 -40.062 -7.277 1 49.53 35 ARG B N 1
ATOM 1563 C CA . ARG B 1 35 ? -4.586 -38.781 -7.984 1 49.53 35 ARG B CA 1
ATOM 1564 C C . ARG B 1 35 ? -5.168 -37.688 -7.109 1 49.53 35 ARG B C 1
ATOM 1566 O O . ARG B 1 35 ? -4.684 -36.531 -7.129 1 49.53 35 ARG B O 1
ATOM 1573 N N . LEU B 1 36 ? -6.289 -37.938 -6.473 1 49.69 36 LEU B N 1
ATOM 1574 C CA . LEU B 1 36 ? -6.824 -36.969 -5.5 1 49.69 36 LEU B CA 1
ATOM 1575 C C . LEU B 1 36 ? -5.812 -36.719 -4.387 1 49.69 36 LEU B C 1
ATOM 1577 O O . LEU B 1 36 ? -5.652 -35.594 -3.945 1 49.69 36 LEU B O 1
ATOM 1581 N N . ASN B 1 37 ? -5.402 -37.812 -3.764 1 46.16 37 ASN B N 1
ATOM 1582 C CA . ASN B 1 37 ? -4.297 -37.656 -2.826 1 46.16 37 ASN B CA 1
ATOM 1583 C C . ASN B 1 37 ? -3.098 -36.969 -3.482 1 46.16 37 ASN B C 1
ATOM 1585 O O . ASN B 1 37 ? -2.439 -36.125 -2.865 1 46.16 37 ASN B O 1
ATOM 1589 N N . GLU B 1 38 ? -2.738 -37.344 -4.602 1 45.44 38 GLU B N 1
ATOM 1590 C CA . GLU B 1 38 ? -1.715 -36.656 -5.383 1 45.44 38 GLU B CA 1
ATOM 1591 C C . GLU B 1 38 ? -2.17 -35.25 -5.77 1 45.44 38 GLU B C 1
ATOM 1593 O O . GLU B 1 38 ? -1.366 -34.312 -5.797 1 45.44 38 GLU B O 1
ATOM 1598 N N . ALA B 1 39 ? -3.426 -35.031 -6.207 1 45.25 39 ALA B N 1
ATOM 1599 C CA . ALA B 1 39 ? -4.051 -33.719 -6.383 1 45.25 39 ALA B CA 1
ATOM 1600 C C . ALA B 1 39 ? -4.148 -32.969 -5.059 1 45.25 39 ALA B C 1
ATOM 1602 O O . ALA B 1 39 ? -4.02 -31.75 -5.016 1 45.25 39 ALA B O 1
ATOM 1603 N N . GLU B 1 40 ? -4.879 -33.469 -4.113 1 46.72 40 GLU B N 1
ATOM 1604 C CA . GLU B 1 40 ? -4.793 -32.969 -2.746 1 46.72 40 GLU B CA 1
ATOM 1605 C C . GLU B 1 40 ? -3.342 -32.906 -2.275 1 46.72 40 GLU B C 1
ATOM 1607 O O . GLU B 1 40 ? -3.045 -32.281 -1.256 1 46.72 40 GLU B O 1
ATOM 1612 N N . LYS B 1 41 ? -2.734 -34.062 -2.414 1 43.66 41 LYS B N 1
ATOM 1613 C CA . LYS B 1 41 ? -1.342 -34.156 -1.985 1 43.66 41 LYS B CA 1
ATOM 1614 C C . LYS B 1 41 ? -0.642 -32.812 -2.08 1 43.66 41 LYS B C 1
ATOM 1616 O O . LYS B 1 41 ? -0.033 -32.344 -1.111 1 43.66 41 LYS B O 1
ATOM 1621 N N . GLU B 1 42 ? 0.642 -32.562 -2.74 1 49.28 42 GLU B N 1
ATOM 1622 C CA . GLU B 1 42 ? 1.973 -32.094 -2.357 1 49.28 42 GLU B CA 1
ATOM 1623 C C . GLU B 1 42 ? 2.113 -30.578 -2.562 1 49.28 42 GLU B C 1
ATOM 1625 O O . GLU B 1 42 ? 2.604 -30.141 -3.6 1 49.28 42 GLU B O 1
ATOM 1630 N N . ARG B 1 43 ? 0.982 -29.906 -2.381 1 57.34 43 ARG B N 1
ATOM 1631 C CA . ARG B 1 43 ? 1.553 -28.562 -2.49 1 57.34 43 ARG B CA 1
ATOM 1632 C C . ARG B 1 43 ? 2.916 -28.5 -1.81 1 57.34 43 ARG B C 1
ATOM 1634 O O . ARG B 1 43 ? 3.084 -28.984 -0.69 1 57.34 43 ARG B O 1
ATOM 1641 N N . HIS B 1 44 ? 3.738 -28.375 -2.57 1 73.44 44 HIS B N 1
ATOM 1642 C CA . HIS B 1 44 ? 5.078 -28.125 -2.045 1 73.44 44 HIS B CA 1
ATOM 1643 C C . HIS B 1 44 ? 5.023 -27.328 -0.751 1 73.44 44 HIS B C 1
ATOM 1645 O O . HIS B 1 44 ? 4.34 -26.297 -0.682 1 73.44 44 HIS B O 1
ATOM 1651 N N . PRO B 1 45 ? 5.086 -28.109 0.412 1 80.69 45 PRO B N 1
ATOM 1652 C CA . PRO B 1 45 ? 5.086 -27.391 1.685 1 80.69 45 PRO B CA 1
ATOM 1653 C C . PRO B 1 45 ? 5.645 -25.969 1.558 1 80.69 45 PRO B C 1
ATOM 1655 O O . PRO B 1 45 ? 5.148 -25.047 2.209 1 80.69 45 PRO B O 1
ATOM 1658 N N . GLY B 1 46 ? 6.527 -25.859 0.734 1 90.31 46 GLY B N 1
ATOM 1659 C CA . GLY B 1 46 ? 7.07 -24.531 0.507 1 90.31 46 GLY B CA 1
ATOM 1660 C C . GLY B 1 46 ? 6.066 -23.562 -0.098 1 90.31 46 GLY B C 1
ATOM 1661 O O . GLY B 1 46 ? 6.051 -22.375 0.243 1 90.31 46 GLY B O 1
ATOM 1662 N N . LEU B 1 47 ? 5.195 -24.094 -0.859 1 92.5 47 LEU B N 1
ATOM 1663 C CA . LEU B 1 47 ? 4.199 -23.25 -1.515 1 92.5 47 LEU B CA 1
ATOM 1664 C C . LEU B 1 47 ? 3.137 -22.797 -0.522 1 92.5 47 LEU B C 1
ATOM 1666 O O . LEU B 1 47 ? 2.744 -21.625 -0.521 1 92.5 47 LEU B O 1
ATOM 1670 N N . THR B 1 48 ? 2.682 -23.703 0.285 1 93 48 THR B N 1
ATOM 1671 C CA . THR B 1 48 ? 1.684 -23.359 1.292 1 93 48 THR B CA 1
ATOM 1672 C C . THR B 1 48 ? 2.223 -22.297 2.248 1 93 48 THR B C 1
ATOM 1674 O O . THR B 1 48 ? 1.507 -21.359 2.611 1 93 48 THR B O 1
ATOM 1677 N N . ALA B 1 49 ? 3.426 -22.422 2.678 1 95.56 49 ALA B N 1
ATOM 1678 C CA . ALA B 1 49 ? 4.055 -21.438 3.557 1 95.56 49 ALA B CA 1
ATOM 1679 C C . ALA B 1 49 ? 4.145 -20.078 2.877 1 95.56 49 ALA B C 1
ATOM 1681 O O . ALA B 1 49 ? 3.9 -19.047 3.506 1 95.56 49 ALA B O 1
ATOM 1682 N N . ALA B 1 50 ? 4.508 -20.047 1.663 1 96.06 50 ALA B N 1
ATOM 1683 C CA . ALA B 1 50 ? 4.598 -18.812 0.891 1 96.06 50 ALA B CA 1
ATOM 1684 C C . ALA B 1 50 ? 3.23 -18.141 0.769 1 96.06 50 ALA B C 1
ATOM 1686 O O . ALA B 1 50 ? 3.105 -16.922 0.964 1 96.06 50 ALA B O 1
ATOM 1687 N N . GLU B 1 51 ? 2.254 -18.906 0.461 1 95.88 51 GLU B N 1
ATOM 1688 C CA . GLU B 1 51 ? 0.889 -18.406 0.32 1 95.88 51 GLU B CA 1
ATOM 1689 C C . GLU B 1 51 ? 0.384 -17.797 1.628 1 95.88 51 GLU B C 1
ATOM 1691 O O . GLU B 1 51 ? -0.314 -16.781 1.62 1 95.88 51 GLU B O 1
ATOM 1696 N N . ASN B 1 52 ? 0.727 -18.5 2.701 1 96.06 52 ASN B N 1
ATOM 1697 C CA . ASN B 1 52 ? 0.321 -17.984 4.004 1 96.06 52 ASN B CA 1
ATOM 1698 C C . ASN B 1 52 ? 0.983 -16.641 4.309 1 96.06 52 ASN B C 1
ATOM 1700 O O . ASN B 1 52 ? 0.377 -15.773 4.945 1 96.06 52 ASN B O 1
ATOM 1704 N N . LYS B 1 53 ? 2.213 -16.453 3.939 1 97.5 53 LYS B N 1
ATOM 1705 C CA . LYS B 1 53 ? 2.893 -15.18 4.105 1 97.5 53 LYS B CA 1
ATOM 1706 C C . LYS B 1 53 ? 2.193 -14.078 3.311 1 97.5 53 LYS B C 1
ATOM 1708 O O . LYS B 1 53 ? 2.002 -12.969 3.811 1 97.5 53 LYS B O 1
ATOM 1713 N N . VAL B 1 54 ? 1.854 -14.414 2.088 1 97.75 54 VAL B N 1
ATOM 1714 C CA . VAL B 1 54 ? 1.151 -13.453 1.241 1 97.75 54 VAL B CA 1
ATOM 1715 C C . VAL B 1 54 ? -0.178 -13.07 1.887 1 97.75 54 VAL B C 1
ATOM 1717 O O . VAL B 1 54 ? -0.506 -11.883 1.992 1 97.75 54 VAL B O 1
ATOM 1720 N N . LEU B 1 55 ? -0.904 -14.109 2.32 1 97.56 55 LEU B N 1
ATOM 1721 C CA . LEU B 1 55 ? -2.203 -13.867 2.939 1 97.56 55 LEU B CA 1
ATOM 1722 C C . LEU B 1 55 ? -2.059 -13.008 4.188 1 97.56 55 LEU B C 1
ATOM 1724 O O . LEU B 1 55 ? -2.779 -12.023 4.355 1 97.56 55 LEU B O 1
ATOM 1728 N N . ALA B 1 56 ? -1.158 -13.398 5.09 1 98 56 ALA B N 1
ATOM 1729 C CA . ALA B 1 56 ? -0.914 -12.617 6.297 1 98 56 ALA B CA 1
ATOM 1730 C C . ALA B 1 56 ? -0.504 -11.188 5.949 1 98 56 ALA B C 1
ATOM 1732 O O . ALA B 1 56 ? -1.023 -10.227 6.523 1 98 56 ALA B O 1
ATOM 1733 N N . GLY B 1 57 ? 0.441 -11.086 5.051 1 98.31 57 GLY B N 1
ATOM 1734 C CA . GLY B 1 57 ? 0.934 -9.773 4.656 1 98.31 57 GLY B CA 1
ATOM 1735 C C . GLY B 1 57 ? -0.157 -8.859 4.129 1 98.31 57 GLY B C 1
ATOM 1736 O O . GLY B 1 57 ? -0.222 -7.684 4.496 1 98.31 57 GLY B O 1
ATOM 1737 N N . THR B 1 58 ? -1.022 -9.352 3.254 1 98.25 58 THR B N 1
ATOM 1738 C CA . THR B 1 58 ? -2.066 -8.523 2.65 1 98.25 58 THR B CA 1
ATOM 1739 C C . THR B 1 58 ? -3.078 -8.078 3.701 1 98.25 58 THR B C 1
ATOM 1741 O O . THR B 1 58 ? -3.547 -6.938 3.674 1 98.25 58 THR B O 1
ATOM 1744 N N . TRP B 1 59 ? -3.412 -8.961 4.684 1 98.5 59 TRP B N 1
ATOM 1745 C CA . TRP B 1 59 ? -4.332 -8.586 5.75 1 98.5 59 TRP B CA 1
ATOM 1746 C C . TRP B 1 59 ? -3.695 -7.566 6.688 1 98.5 59 TRP B C 1
ATOM 1748 O O . TRP B 1 59 ? -4.348 -6.613 7.117 1 98.5 59 TRP B O 1
ATOM 1758 N N . ILE B 1 60 ? -2.434 -7.75 6.996 1 98.56 60 ILE B N 1
ATOM 1759 C CA . ILE B 1 60 ? -1.707 -6.797 7.828 1 98.56 60 ILE B CA 1
ATOM 1760 C C . ILE B 1 60 ? -1.662 -5.438 7.133 1 98.56 60 ILE B C 1
ATOM 1762 O O . ILE B 1 60 ? -1.919 -4.406 7.758 1 98.56 60 ILE B O 1
ATOM 1766 N N . GLN B 1 61 ? -1.4 -5.469 5.863 1 98.31 61 GLN B N 1
ATOM 1767 C CA . GLN B 1 61 ? -1.387 -4.238 5.078 1 98.31 61 GLN B CA 1
ATOM 1768 C C . GLN B 1 61 ? -2.748 -3.547 5.113 1 98.31 61 GLN B C 1
ATOM 1770 O O . GLN B 1 61 ? -2.826 -2.324 5.242 1 98.31 61 GLN B O 1
ATOM 1775 N N . ALA B 1 62 ? -3.83 -4.332 4.922 1 98.31 62 ALA B N 1
ATOM 1776 C CA . ALA B 1 62 ? -5.176 -3.762 4.906 1 98.31 62 ALA B CA 1
ATOM 1777 C C . ALA B 1 62 ? -5.492 -3.072 6.23 1 98.31 62 ALA B C 1
ATOM 1779 O O . ALA B 1 62 ? -6 -1.949 6.246 1 98.31 62 ALA B O 1
ATOM 1780 N N . VAL B 1 63 ? -5.125 -3.678 7.328 1 98.5 63 VAL B N 1
ATOM 1781 C CA . VAL B 1 63 ? -5.371 -3.109 8.648 1 98.5 63 VAL B CA 1
ATOM 1782 C C . VAL B 1 63 ? -4.496 -1.876 8.852 1 98.5 63 VAL B C 1
ATOM 1784 O O . VAL B 1 63 ? -4.949 -0.868 9.398 1 98.5 63 VAL B O 1
ATOM 1787 N N . GLY B 1 64 ? -3.256 -2 8.477 1 98.25 64 GLY B N 1
ATOM 1788 C CA . GLY B 1 64 ? -2.371 -0.852 8.578 1 98.25 64 GLY B CA 1
ATOM 1789 C C . GLY B 1 64 ? -2.867 0.357 7.809 1 98.25 64 GLY B C 1
ATOM 1790 O O . GLY B 1 64 ? -2.814 1.483 8.305 1 98.25 64 GLY B O 1
ATOM 1791 N N . THR B 1 65 ? -3.332 0.105 6.594 1 98.5 65 THR B N 1
ATOM 1792 C CA . THR B 1 65 ? -3.848 1.187 5.762 1 98.5 65 THR B CA 1
ATOM 1793 C C . THR B 1 65 ? -5.082 1.819 6.402 1 98.5 65 THR B C 1
ATOM 1795 O O . THR B 1 65 ? -5.281 3.033 6.309 1 98.5 65 THR B O 1
ATOM 1798 N N . LEU B 1 66 ? -5.875 0.999 7.004 1 98.69 66 LEU B N 1
ATOM 1799 C CA . LEU B 1 66 ? -7.055 1.517 7.684 1 98.69 66 LEU B CA 1
ATOM 1800 C C . LEU B 1 66 ? -6.664 2.449 8.828 1 98.69 66 LEU B C 1
ATOM 1802 O O . LEU B 1 66 ? -7.254 3.518 8.992 1 98.69 66 LEU B O 1
ATOM 1806 N N . PHE B 1 67 ? -5.676 2.104 9.625 1 98.31 67 PHE B N 1
ATOM 1807 C CA . PHE B 1 67 ? -5.195 2.961 10.703 1 98.31 67 PHE B CA 1
ATOM 1808 C C . PHE B 1 67 ? -4.66 4.277 10.148 1 98.31 67 PHE B C 1
ATOM 1810 O O . PHE B 1 67 ? -4.941 5.344 10.695 1 98.31 67 PHE B O 1
ATOM 1817 N N . GLU B 1 68 ? -3.877 4.141 9.102 1 98.31 68 GLU B N 1
ATOM 1818 C CA . GLU B 1 68 ? -3.355 5.363 8.492 1 98.31 68 GLU B CA 1
ATOM 1819 C C . GLU B 1 68 ? -4.484 6.27 8.023 1 98.31 68 GLU B C 1
ATOM 1821 O O . GLU B 1 68 ? -4.461 7.48 8.266 1 98.31 68 GLU B O 1
ATOM 1826 N N . ALA B 1 69 ? -5.473 5.676 7.367 1 98.56 69 ALA B N 1
ATOM 1827 C CA . ALA B 1 69 ? -6.59 6.449 6.832 1 98.56 69 ALA B CA 1
ATOM 1828 C C . ALA B 1 69 ? -7.363 7.141 7.949 1 98.56 69 ALA B C 1
ATOM 1830 O O . ALA B 1 69 ? -7.773 8.297 7.809 1 98.56 69 ALA B O 1
ATOM 1831 N N . GLN B 1 70 ? -7.516 6.484 9.016 1 98.5 70 GLN B N 1
ATOM 1832 C CA . GLN B 1 70 ? -8.195 7.078 10.164 1 98.5 70 GLN B CA 1
ATOM 1833 C C . GLN B 1 70 ? -7.402 8.266 10.711 1 98.5 70 GLN B C 1
ATOM 1835 O O . GLN B 1 70 ? -7.977 9.328 10.984 1 98.5 70 GLN B O 1
ATOM 1840 N N . GLY B 1 71 ? -6.148 8.039 10.859 1 97.56 71 GLY B N 1
ATOM 1841 C CA . GLY B 1 71 ? -5.301 9.109 11.359 1 97.56 71 GLY B CA 1
ATOM 1842 C C . GLY B 1 71 ? -5.293 10.336 10.461 1 97.56 71 GLY B C 1
ATOM 1843 O O . GLY B 1 71 ? -5.461 11.461 10.93 1 97.56 71 GLY B O 1
ATOM 1844 N N . VAL B 1 72 ? -5.164 10.117 9.203 1 97.5 72 VAL B N 1
ATOM 1845 C CA . VAL B 1 72 ? -5.105 11.195 8.227 1 97.5 72 VAL B CA 1
ATOM 1846 C C . VAL B 1 72 ? -6.438 11.945 8.203 1 97.5 72 VAL B C 1
ATOM 1848 O O . VAL B 1 72 ? -6.469 13.172 8.094 1 97.5 72 VAL B O 1
ATOM 1851 N N . THR B 1 73 ? -7.473 11.18 8.234 1 98.12 73 THR B N 1
ATOM 1852 C CA . THR B 1 73 ? -8.797 11.797 8.234 1 98.12 73 THR B CA 1
ATOM 1853 C C . THR B 1 73 ? -8.984 12.656 9.484 1 98.12 73 THR B C 1
ATOM 1855 O O . THR B 1 73 ? -9.484 13.781 9.398 1 98.12 73 THR B O 1
ATOM 1858 N N . GLU B 1 74 ? -8.578 12.172 10.633 1 97.12 74 GLU B N 1
ATOM 1859 C CA . GLU B 1 74 ? -8.695 12.922 11.883 1 97.12 74 GLU B CA 1
ATOM 1860 C C . GLU B 1 74 ? -7.855 14.195 11.844 1 97.12 74 GLU B C 1
ATOM 1862 O O . GLU B 1 74 ? -8.305 15.258 12.273 1 97.12 74 GLU B O 1
ATOM 1867 N N . GLU B 1 75 ? -6.664 14.07 11.352 1 95.19 75 GLU B N 1
ATOM 1868 C CA . GLU B 1 75 ? -5.824 15.25 11.195 1 95.19 75 GLU B CA 1
ATOM 1869 C C . GLU B 1 75 ? -6.504 16.312 10.336 1 95.19 75 GLU B C 1
ATOM 1871 O O . GLU B 1 75 ? -6.484 17.5 10.664 1 95.19 75 GLU B O 1
ATOM 1876 N N . TYR B 1 76 ? -7.043 15.82 9.273 1 96.06 76 TYR B N 1
ATOM 1877 C CA . TYR B 1 76 ? -7.738 16.719 8.352 1 96.06 76 TYR B CA 1
ATOM 1878 C C . TYR B 1 76 ? -8.898 17.422 9.047 1 96.06 76 TYR B C 1
ATOM 1880 O O . TYR B 1 76 ? -9.047 18.641 8.938 1 96.06 76 TYR B O 1
ATOM 1888 N N . LEU B 1 77 ? -9.664 16.703 9.719 1 96.75 77 LEU B N 1
ATOM 1889 C CA . LEU B 1 77 ? -10.844 17.25 10.375 1 96.75 77 LEU B CA 1
ATOM 1890 C C . LEU B 1 77 ? -10.453 18.234 11.469 1 96.75 77 LEU B C 1
ATOM 1892 O O . LEU B 1 77 ? -11.125 19.25 11.672 1 96.75 77 LEU B O 1
ATOM 1896 N N . ILE B 1 78 ? -9.406 17.969 12.141 1 94 78 ILE B N 1
ATOM 1897 C CA . ILE B 1 78 ? -8.914 18.875 13.172 1 94 78 ILE B CA 1
ATOM 1898 C C . ILE B 1 78 ? -8.461 20.188 12.531 1 94 78 ILE B C 1
ATOM 1900 O O . ILE B 1 78 ? -8.773 21.281 13.031 1 94 78 ILE B O 1
ATOM 1904 N N . THR B 1 79 ? -7.859 20.094 11.422 1 91.81 79 THR B N 1
ATOM 1905 C CA . THR B 1 79 ? -7.391 21.281 10.711 1 91.81 79 THR B CA 1
ATOM 1906 C C . THR B 1 79 ? -8.57 22.094 10.188 1 91.81 79 THR B C 1
ATOM 1908 O O . THR B 1 79 ? -8.562 23.328 10.273 1 91.81 79 THR B O 1
ATOM 1911 N N . VAL B 1 80 ? -9.5 21.422 9.672 1 93.62 80 VAL B N 1
ATOM 1912 C CA . VAL B 1 80 ? -10.695 22.094 9.172 1 93.62 80 VAL B CA 1
ATOM 1913 C C . VAL B 1 80 ? -11.391 22.828 10.312 1 93.62 80 VAL B C 1
ATOM 1915 O O . VAL B 1 80 ? -11.875 23.953 10.125 1 93.62 80 VAL B O 1
ATOM 1918 N N . ALA B 1 81 ? -11.414 22.219 11.438 1 92.31 81 ALA B N 1
ATOM 1919 C CA . ALA B 1 81 ? -12.078 22.812 12.594 1 92.31 81 ALA B CA 1
ATOM 1920 C C . ALA B 1 81 ? -11.328 24.062 13.078 1 92.31 81 ALA B C 1
ATOM 1922 O O . ALA B 1 81 ? -11.945 25.016 13.539 1 92.31 81 ALA B O 1
ATOM 1923 N N . GLU B 1 82 ? -10.102 24.062 12.898 1 86.94 82 GLU B N 1
ATOM 1924 C CA . GLU B 1 82 ? -9.273 25.141 13.422 1 86.94 82 GLU B CA 1
ATOM 1925 C C . GLU B 1 82 ? -9.117 26.266 12.406 1 86.94 82 GLU B C 1
ATOM 1927 O O . GLU B 1 82 ? -9.125 27.438 12.766 1 86.94 82 GLU B O 1
ATOM 1932 N N . GLU B 1 83 ? -9.016 25.906 11.172 1 85.62 83 GLU B N 1
ATOM 1933 C CA . GLU B 1 83 ? -8.594 26.906 10.195 1 85.62 83 GLU B CA 1
ATOM 1934 C C . GLU B 1 83 ? -9.641 27.094 9.102 1 85.62 83 GLU B C 1
ATOM 1936 O O . GLU B 1 83 ? -9.547 28.016 8.289 1 85.62 83 GLU B O 1
ATOM 1941 N N . GLY B 1 84 ? -10.648 26.219 9.125 1 89.06 84 GLY B N 1
ATOM 1942 C CA . GLY B 1 84 ? -11.602 26.234 8.023 1 89.06 84 GLY B CA 1
ATOM 1943 C C . GLY B 1 84 ? -11.188 25.359 6.863 1 89.06 84 GLY B C 1
ATOM 1944 O O . GLY B 1 84 ? -10.078 24.828 6.844 1 89.06 84 GLY B O 1
ATOM 1945 N N . GLU B 1 85 ? -11.961 25.203 5.918 1 91.06 85 GLU B N 1
ATOM 1946 C CA . GLU B 1 85 ? -11.766 24.266 4.816 1 91.06 85 GLU B CA 1
ATOM 1947 C C . GLU B 1 85 ? -10.984 24.906 3.674 1 91.06 85 GLU B C 1
ATOM 1949 O O . GLU B 1 85 ? -10.438 24.203 2.818 1 91.06 85 GLU B O 1
ATOM 1954 N N . GLU B 1 86 ? -11 26.188 3.643 1 89.38 86 GLU B N 1
ATOM 1955 C CA . GLU B 1 86 ? -10.359 26.891 2.537 1 89.38 86 GLU B CA 1
ATOM 1956 C C . GLU B 1 86 ? -8.859 26.609 2.496 1 89.38 86 GLU B C 1
ATOM 1958 O O . GLU B 1 86 ? -8.18 26.688 3.523 1 89.38 86 GLU B O 1
ATOM 1963 N N . GLY B 1 87 ? -8.328 26.234 1.363 1 88.12 87 GLY B N 1
ATOM 1964 C CA . GLY B 1 87 ? -6.898 26.016 1.187 1 88.12 87 GLY B CA 1
ATOM 1965 C C . GLY B 1 87 ? -6.473 24.594 1.532 1 88.12 87 GLY B C 1
ATOM 1966 O O . GLY B 1 87 ? -5.277 24.297 1.572 1 88.12 87 GLY B O 1
ATOM 1967 N N . LEU B 1 88 ? -7.48 23.719 1.845 1 93.56 88 LEU B N 1
ATOM 1968 C CA . LEU B 1 88 ? -7.156 22.359 2.268 1 93.56 88 LEU B CA 1
ATOM 1969 C C . LEU B 1 88 ? -7.52 21.359 1.184 1 93.56 88 LEU B C 1
ATOM 1971 O O . LEU B 1 88 ? -7.914 20.234 1.488 1 93.56 88 LEU B O 1
ATOM 1975 N N . GLU B 1 89 ? -7.461 21.719 -0.043 1 94.12 89 GLU B N 1
ATOM 1976 C CA . GLU B 1 89 ? -7.816 20.859 -1.16 1 94.12 89 GLU B CA 1
ATOM 1977 C C . GLU B 1 89 ? -6.852 19.688 -1.278 1 94.12 89 GLU B C 1
ATOM 1979 O O . GLU B 1 89 ? -7.27 18.547 -1.522 1 94.12 89 GLU B O 1
ATOM 1984 N N . ALA B 1 90 ? -5.566 19.922 -1.155 1 95.19 90 ALA B N 1
ATOM 1985 C CA . ALA B 1 90 ? -4.566 18.859 -1.24 1 95.19 90 ALA B CA 1
ATOM 1986 C C . ALA B 1 90 ? -4.777 17.812 -0.146 1 95.19 90 ALA B C 1
ATOM 1988 O O . ALA B 1 90 ? -4.684 16.609 -0.399 1 95.19 90 ALA B O 1
ATOM 1989 N N . GLU B 1 91 ? -5.102 18.297 0.986 1 95.81 91 GLU B N 1
ATOM 1990 C CA . GLU B 1 91 ? -5.34 17.391 2.109 1 95.81 91 GLU B CA 1
ATOM 1991 C C . GLU B 1 91 ? -6.586 16.547 1.878 1 95.81 91 GLU B C 1
ATOM 1993 O O . GLU B 1 91 ? -6.598 15.344 2.188 1 95.81 91 GLU B O 1
ATOM 1998 N N . ARG B 1 92 ? -7.59 17.172 1.411 1 97.12 92 ARG B N 1
ATOM 1999 C CA . ARG B 1 92 ? -8.812 16.438 1.103 1 97.12 92 ARG B CA 1
ATOM 2000 C C . ARG B 1 92 ? -8.555 15.359 0.058 1 97.12 92 ARG B C 1
ATOM 2002 O O . ARG B 1 92 ? -9.078 14.242 0.161 1 97.12 92 ARG B O 1
ATOM 2009 N N . GLN B 1 93 ? -7.82 15.75 -0.909 1 97.81 93 GLN B N 1
ATOM 2010 C CA . GLN B 1 93 ? -7.469 14.789 -1.954 1 97.81 93 GLN B CA 1
ATOM 2011 C C . GLN B 1 93 ? -6.641 13.641 -1.391 1 97.81 93 GLN B C 1
ATOM 2013 O O . GLN B 1 93 ? -6.777 12.5 -1.831 1 97.81 93 GLN B O 1
ATOM 2018 N N . ALA B 1 94 ? -5.734 13.938 -0.517 1 97.88 94 ALA B N 1
ATOM 2019 C CA . ALA B 1 94 ? -4.945 12.891 0.128 1 97.88 94 ALA B CA 1
ATOM 2020 C C . ALA B 1 94 ? -5.844 11.93 0.899 1 97.88 94 ALA B C 1
ATOM 2022 O O . ALA B 1 94 ? -5.633 10.711 0.862 1 97.88 94 ALA B O 1
ATOM 2023 N N . VAL B 1 95 ? -6.859 12.484 1.616 1 98.5 95 VAL B N 1
ATOM 2024 C CA . VAL B 1 95 ? -7.805 11.656 2.355 1 98.5 95 VAL B CA 1
ATOM 2025 C C . VAL B 1 95 ? -8.547 10.734 1.39 1 98.5 95 VAL B C 1
ATOM 2027 O O . VAL B 1 95 ? -8.711 9.539 1.659 1 98.5 95 VAL B O 1
ATOM 2030 N N . PHE B 1 96 ? -8.945 11.289 0.273 1 98.44 96 PHE B N 1
ATOM 2031 C CA . PHE B 1 96 ? -9.602 10.477 -0.748 1 98.44 96 PHE B CA 1
ATOM 2032 C C . PHE B 1 96 ? -8.68 9.359 -1.226 1 98.44 96 PHE B C 1
ATOM 2034 O O . PHE B 1 96 ? -9.102 8.203 -1.32 1 98.44 96 PHE B O 1
ATOM 2041 N N . GLY B 1 97 ? -7.508 9.711 -1.535 1 98.44 97 GLY B N 1
ATOM 2042 C CA . GLY B 1 97 ? -6.547 8.734 -2.033 1 98.44 97 GLY B CA 1
ATOM 2043 C C . GLY B 1 97 ? -6.301 7.594 -1.068 1 98.44 97 GLY B C 1
ATOM 2044 O O . GLY B 1 97 ? -6.277 6.43 -1.473 1 98.44 97 GLY B O 1
ATOM 2045 N N . ILE B 1 98 ? -6.113 7.891 0.203 1 98.5 98 ILE B N 1
ATOM 2046 C CA . ILE B 1 98 ? -5.793 6.84 1.166 1 98.5 98 ILE B CA 1
ATOM 2047 C C . ILE B 1 98 ? -7.012 5.941 1.369 1 98.5 98 ILE B C 1
ATOM 2049 O O . ILE B 1 98 ? -6.867 4.734 1.594 1 98.5 98 ILE B O 1
ATOM 2053 N N . TRP B 1 99 ? -8.266 6.488 1.28 1 98.69 99 TRP B N 1
ATOM 2054 C CA . TRP B 1 99 ? -9.445 5.652 1.438 1 98.69 99 TRP B CA 1
ATOM 2055 C C . TRP B 1 99 ? -9.641 4.746 0.227 1 98.69 99 TRP B C 1
ATOM 2057 O O . TRP B 1 99 ? -10.18 3.643 0.349 1 98.69 99 TRP B O 1
ATOM 2067 N N . LEU B 1 100 ? -9.203 5.188 -0.969 1 98.75 100 LEU B N 1
ATOM 2068 C CA . LEU B 1 100 ? -9.164 4.277 -2.107 1 98.75 100 LEU B CA 1
ATOM 2069 C C . LEU B 1 100 ? -8.203 3.123 -1.849 1 98.75 100 LEU B C 1
ATOM 2071 O O . LEU B 1 100 ? -8.477 1.98 -2.221 1 98.75 100 LEU B O 1
ATOM 2075 N N . GLN B 1 101 ? -7.109 3.457 -1.245 1 98.69 101 GLN B N 1
ATOM 2076 C CA . GLN B 1 101 ? -6.145 2.418 -0.892 1 98.69 101 GLN B CA 1
ATOM 2077 C C . GLN B 1 101 ? -6.742 1.437 0.114 1 98.69 101 GLN B C 1
ATOM 2079 O O . GLN B 1 101 ? -6.477 0.234 0.047 1 98.69 101 GLN B O 1
ATOM 2084 N N . VAL B 1 102 ? -7.551 1.935 1.074 1 98.75 102 VAL B N 1
ATOM 2085 C CA . VAL B 1 102 ? -8.219 1.057 2.029 1 98.75 102 VAL B CA 1
ATOM 2086 C C . VAL B 1 102 ? -9.109 0.068 1.287 1 98.75 102 VAL B C 1
ATOM 2088 O O . VAL B 1 102 ? -9.039 -1.142 1.516 1 98.75 102 VAL B O 1
ATOM 2091 N N . ILE B 1 103 ? -9.898 0.597 0.413 1 98.75 103 ILE B N 1
ATOM 2092 C CA . ILE B 1 103 ? -10.789 -0.261 -0.36 1 98.75 103 ILE B CA 1
ATOM 2093 C C . ILE B 1 103 ? -9.977 -1.286 -1.142 1 98.75 103 ILE B C 1
ATOM 2095 O O . ILE B 1 103 ? -10.273 -2.482 -1.11 1 98.75 103 ILE B O 1
ATOM 2099 N N . GLY B 1 104 ? -9 -0.811 -1.779 1 98.5 104 GLY B N 1
ATOM 2100 C CA . GLY B 1 104 ? -8.172 -1.693 -2.588 1 98.5 104 GLY B CA 1
ATOM 2101 C C . GLY B 1 104 ? -7.484 -2.775 -1.776 1 98.5 104 GLY B C 1
ATOM 2102 O O . GLY B 1 104 ? -7.449 -3.938 -2.189 1 98.5 104 GLY B O 1
ATOM 2103 N N . SER B 1 105 ? -6.902 -2.385 -0.656 1 98.25 105 SER B N 1
ATOM 2104 C CA . SER B 1 105 ? -6.164 -3.346 0.157 1 98.25 105 SER B CA 1
ATOM 2105 C C . SER B 1 105 ? -7.09 -4.418 0.719 1 98.25 105 SER B C 1
ATOM 2107 O O . SER B 1 105 ? -6.711 -5.59 0.801 1 98.25 105 SER B O 1
ATOM 2109 N N . PHE B 1 106 ? -8.352 -4.074 1.099 1 98.69 106 PHE B N 1
ATOM 2110 C CA . PHE B 1 106 ? -9.281 -5.07 1.604 1 98.69 106 PHE B CA 1
ATOM 2111 C C . PHE B 1 106 ? -9.75 -5.992 0.483 1 98.69 106 PHE B C 1
ATOM 2113 O O . PHE B 1 106 ? -9.875 -7.203 0.682 1 98.69 106 PHE B O 1
ATOM 2120 N N . LEU B 1 107 ? -10.016 -5.445 -0.674 1 98.56 107 LEU B N 1
ATOM 2121 C CA . LEU B 1 107 ? -10.336 -6.297 -1.813 1 98.56 107 LEU B CA 1
ATOM 2122 C C . LEU B 1 107 ? -9.203 -7.273 -2.102 1 98.56 107 LEU B C 1
ATOM 2124 O O . LEU B 1 107 ? -9.445 -8.445 -2.379 1 98.56 107 LEU B O 1
ATOM 2128 N N . GLY B 1 108 ? -8.023 -6.715 -2.074 1 98 108 GLY B N 1
ATOM 2129 C CA . GLY B 1 108 ? -6.859 -7.559 -2.273 1 98 108 GLY B CA 1
ATOM 2130 C C . GLY B 1 108 ? -6.754 -8.688 -1.261 1 98 108 GLY B C 1
ATOM 2131 O O . GLY B 1 108 ? -6.461 -9.828 -1.62 1 98 108 GLY B O 1
ATOM 2132 N N . ALA B 1 109 ? -6.957 -8.383 -0.008 1 98.12 109 ALA B N 1
ATOM 2133 C CA . ALA B 1 109 ? -6.867 -9.383 1.055 1 98.12 109 ALA B CA 1
ATOM 2134 C C . ALA B 1 109 ? -7.938 -10.453 0.891 1 98.12 109 ALA B C 1
ATOM 2136 O O . ALA B 1 109 ? -7.66 -11.648 1.048 1 98.12 109 ALA B O 1
ATOM 2137 N N . ILE B 1 110 ? -9.148 -10.055 0.579 1 98.25 110 ILE B N 1
ATOM 2138 C CA . ILE B 1 110 ? -10.227 -11.008 0.331 1 98.25 110 ILE B CA 1
ATOM 2139 C C . ILE B 1 110 ? -9.883 -11.875 -0.88 1 98.25 110 ILE B C 1
ATOM 2141 O O . ILE B 1 110 ? -10.086 -13.086 -0.859 1 98.25 110 ILE B O 1
ATOM 2145 N N . GLY B 1 111 ? -9.383 -11.195 -1.9 1 97.44 111 GLY B N 1
ATOM 2146 C CA . GLY B 1 111 ? -8.953 -11.938 -3.076 1 97.44 111 GLY B CA 1
ATOM 2147 C C . GLY B 1 111 ? -7.891 -12.977 -2.775 1 97.44 111 GLY B C 1
ATOM 2148 O O . GLY B 1 111 ? -7.965 -14.109 -3.262 1 97.44 111 GLY B O 1
ATOM 2149 N N . ALA B 1 112 ? -6.891 -12.562 -2.016 1 96.81 112 ALA B N 1
ATOM 2150 C CA . ALA B 1 112 ? -5.824 -13.484 -1.638 1 96.81 112 ALA B CA 1
ATOM 2151 C C . ALA B 1 112 ? -6.379 -14.68 -0.861 1 96.81 112 ALA B C 1
ATOM 2153 O O . ALA B 1 112 ? -5.914 -15.805 -1.028 1 96.81 112 ALA B O 1
ATOM 2154 N N . TRP B 1 113 ? -7.32 -14.406 -0.015 1 96.88 113 TRP B N 1
ATOM 2155 C CA . TRP B 1 113 ? -7.965 -15.469 0.739 1 96.88 113 TRP B CA 1
ATOM 2156 C C . TRP B 1 113 ? -8.703 -16.422 -0.193 1 96.88 113 TRP B C 1
ATOM 2158 O O . TRP B 1 113 ? -8.586 -17.656 -0.062 1 96.88 113 TRP B O 1
ATOM 2168 N N . GLN B 1 114 ? -9.391 -15.953 -1.167 1 96.44 114 GLN B N 1
ATOM 2169 C CA . GLN B 1 114 ? -10.164 -16.766 -2.1 1 96.44 114 GLN B CA 1
ATOM 2170 C C . GLN B 1 114 ? -9.242 -17.578 -3.004 1 96.44 114 GLN B C 1
ATOM 2172 O O . GLN B 1 114 ? -9.602 -18.672 -3.439 1 96.44 114 GLN B O 1
ATOM 2177 N N . GLN B 1 115 ? -8.117 -17.062 -3.266 1 94.19 115 GLN B N 1
ATOM 2178 C CA . GLN B 1 115 ? -7.176 -17.766 -4.141 1 94.19 115 GLN B CA 1
ATOM 2179 C C . GLN B 1 115 ? -6.652 -19.031 -3.484 1 94.19 115 GLN B C 1
ATOM 2181 O O . GLN B 1 115 ? -6.07 -19.891 -4.152 1 94.19 115 GLN B O 1
ATOM 2186 N N . LEU B 1 116 ? -6.828 -19.141 -2.188 1 93.44 116 LEU B N 1
ATOM 2187 C CA . LEU B 1 116 ? -6.348 -20.328 -1.472 1 93.44 116 LEU B CA 1
ATOM 2188 C C . LEU B 1 116 ? -7.406 -21.422 -1.456 1 93.44 116 LEU B C 1
ATOM 2190 O O . LEU B 1 116 ? -7.148 -22.531 -0.977 1 93.44 116 LEU B O 1
ATOM 2194 N N . SER B 1 117 ? -8.516 -21.109 -2.055 1 91.06 117 SER B N 1
ATOM 2195 C CA . SER B 1 117 ? -9.594 -22.094 -2.139 1 91.06 117 SER B CA 1
ATOM 2196 C C . SER B 1 117 ? -9.188 -23.281 -3.008 1 91.06 117 SER B C 1
ATOM 2198 O O . SER B 1 117 ? -8.391 -23.141 -3.932 1 91.06 117 SER B O 1
ATOM 2200 N N . SER B 1 118 ? -9.727 -24.438 -2.793 1 89.44 118 SER B N 1
ATOM 2201 C CA . SER B 1 118 ? -9.508 -25.594 -3.643 1 89.44 118 SER B CA 1
ATOM 2202 C C . SER B 1 118 ? -10.367 -25.531 -4.898 1 89.44 118 SER B C 1
ATOM 2204 O O . SER B 1 118 ? -10.117 -26.266 -5.863 1 89.44 118 SER B O 1
ATOM 2206 N N . ASP B 1 119 ? -11.391 -24.672 -4.844 1 91.31 119 ASP B N 1
ATOM 2207 C CA . ASP B 1 119 ? -12.281 -24.469 -5.984 1 91.31 119 ASP B CA 1
ATOM 2208 C C . ASP B 1 119 ? -11.672 -23.516 -7 1 91.31 119 ASP B C 1
ATOM 2210 O O . ASP B 1 119 ? -11.461 -22.328 -6.699 1 91.31 119 ASP B O 1
ATOM 2214 N N . GLU B 1 120 ? -11.508 -24.016 -8.148 1 87.19 120 GLU B N 1
ATOM 2215 C CA . GLU B 1 120 ? -10.828 -23.234 -9.195 1 87.19 120 GLU B CA 1
ATOM 2216 C C . GLU B 1 120 ? -11.602 -21.969 -9.531 1 87.19 120 GLU B C 1
ATOM 2218 O O . GLU B 1 120 ? -11 -20.922 -9.812 1 87.19 120 GLU B O 1
ATOM 2223 N N . GLU B 1 121 ? -12.891 -22.094 -9.633 1 91.19 121 GLU B N 1
ATOM 2224 C CA . GLU B 1 121 ? -13.695 -20.922 -9.938 1 91.19 121 GLU B CA 1
ATOM 2225 C C . GLU B 1 121 ? -13.523 -19.828 -8.883 1 91.19 121 GLU B C 1
ATOM 2227 O O . GLU B 1 121 ? -13.406 -18.641 -9.211 1 91.19 121 GLU B O 1
ATOM 2232 N N . ILE B 1 122 ? -13.555 -20.219 -7.637 1 95.56 122 ILE B N 1
ATOM 2233 C CA . ILE B 1 122 ? -13.367 -19.281 -6.535 1 95.56 122 ILE B CA 1
ATOM 2234 C C . ILE B 1 122 ? -11.953 -18.703 -6.594 1 95.56 122 ILE B C 1
ATOM 2236 O O . ILE B 1 122 ? -11.758 -17.516 -6.328 1 95.56 122 ILE B O 1
ATOM 2240 N N . GLN B 1 123 ? -11 -19.5 -6.945 1 93.38 123 GLN B N 1
ATOM 2241 C CA . GLN B 1 123 ? -9.625 -19.016 -7.105 1 93.38 123 GLN B CA 1
ATOM 2242 C C . GLN B 1 123 ? -9.539 -17.922 -8.164 1 93.38 123 GLN B C 1
ATOM 2244 O O . GLN B 1 123 ? -8.883 -16.906 -7.957 1 93.38 123 GLN B O 1
ATOM 2249 N N . ARG B 1 124 ? -10.164 -18.203 -9.219 1 92.5 124 ARG B N 1
ATOM 2250 C CA . ARG B 1 124 ? -10.133 -17.234 -10.32 1 92.5 124 ARG B CA 1
ATOM 2251 C C . ARG B 1 124 ? -10.828 -15.938 -9.93 1 92.5 124 ARG B C 1
ATOM 2253 O O . ARG B 1 124 ? -10.359 -14.852 -10.273 1 92.5 124 ARG B O 1
ATOM 2260 N N . LYS B 1 125 ? -11.953 -16.094 -9.32 1 95.88 125 LYS B N 1
ATOM 2261 C CA . LYS B 1 125 ? -12.641 -14.898 -8.828 1 95.88 125 LYS B CA 1
ATOM 2262 C C . LYS B 1 125 ? -11.766 -14.109 -7.859 1 95.88 125 LYS B C 1
ATOM 2264 O O . LYS B 1 125 ? -11.766 -12.883 -7.875 1 95.88 125 LYS B O 1
ATOM 2269 N N . GLY B 1 126 ? -11.07 -14.812 -7.008 1 96.69 126 GLY B N 1
ATOM 2270 C CA . GLY B 1 126 ? -10.148 -14.18 -6.082 1 96.69 126 GLY B CA 1
ATOM 2271 C C . GLY B 1 126 ? -9.031 -13.422 -6.777 1 96.69 126 GLY B C 1
ATOM 2272 O O . GLY B 1 126 ? -8.664 -12.328 -6.355 1 96.69 126 GLY B O 1
ATOM 2273 N N . LEU B 1 127 ? -8.484 -14.039 -7.758 1 95.81 127 LEU B N 1
ATOM 2274 C CA . LEU B 1 127 ? -7.441 -13.391 -8.547 1 95.81 127 LEU B CA 1
ATOM 2275 C C . LEU B 1 127 ? -7.949 -12.086 -9.156 1 95.81 127 LEU B C 1
ATOM 2277 O O . LEU B 1 127 ? -7.277 -11.055 -9.062 1 95.81 127 LEU B O 1
ATOM 2281 N N . LYS B 1 128 ? -9.109 -12.125 -9.742 1 97.06 128 LYS B N 1
ATOM 2282 C CA . LYS B 1 128 ? -9.68 -10.93 -10.352 1 97.06 128 LYS B CA 1
ATOM 2283 C C . LYS B 1 128 ? -9.938 -9.844 -9.312 1 97.06 128 LYS B C 1
ATOM 2285 O O . LYS B 1 128 ? -9.656 -8.672 -9.555 1 97.06 128 LYS B O 1
ATOM 2290 N N . LEU B 1 129 ? -10.461 -10.25 -8.211 1 98.12 129 LEU B N 1
ATOM 2291 C CA . LEU B 1 129 ? -10.719 -9.305 -7.129 1 98.12 129 L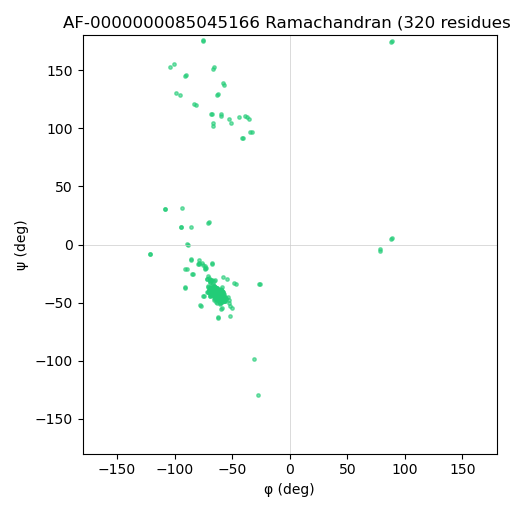EU B CA 1
ATOM 2292 C C . LEU B 1 129 ? -9.422 -8.664 -6.645 1 98.12 129 LEU B C 1
ATOM 2294 O O . LEU B 1 129 ? -9.375 -7.465 -6.371 1 98.12 129 LEU B O 1
ATOM 2298 N N . GLY B 1 130 ? -8.406 -9.492 -6.465 1 97.44 130 GLY B N 1
ATOM 2299 C CA . GLY B 1 130 ? -7.098 -8.977 -6.09 1 97.44 130 GLY B CA 1
ATOM 2300 C C . GLY B 1 130 ? -6.551 -7.965 -7.074 1 97.44 130 GLY B C 1
ATOM 2301 O O . GLY B 1 130 ? -5.988 -6.945 -6.676 1 97.44 130 GLY B O 1
ATOM 2302 N N . ILE B 1 131 ? -6.711 -8.242 -8.297 1 97.12 131 ILE B N 1
ATOM 2303 C CA . ILE B 1 131 ? -6.242 -7.348 -9.344 1 97.12 131 ILE B CA 1
ATOM 2304 C C . ILE B 1 131 ? -6.984 -6.02 -9.266 1 97.12 131 ILE B C 1
ATOM 2306 O O . ILE B 1 131 ? -6.371 -4.953 -9.328 1 97.12 131 ILE B O 1
ATOM 2310 N N . ILE B 1 132 ? -8.305 -6.102 -9.141 1 98 132 ILE B N 1
ATOM 2311 C CA . ILE B 1 132 ? -9.094 -4.887 -8.969 1 98 132 ILE B CA 1
ATOM 2312 C C . ILE B 1 132 ? -8.586 -4.113 -7.754 1 98 132 ILE B C 1
ATOM 2314 O O . ILE B 1 132 ? -8.414 -2.895 -7.812 1 98 132 ILE B O 1
ATOM 2318 N N . GLY B 1 133 ? -8.422 -4.809 -6.68 1 98 133 GLY B N 1
ATOM 2319 C CA . GLY B 1 133 ? -7.887 -4.184 -5.484 1 98 133 GLY B CA 1
ATOM 2320 C C . GLY B 1 133 ? -6.555 -3.498 -5.715 1 98 133 GLY B C 1
ATOM 2321 O O . GLY B 1 133 ? -6.336 -2.377 -5.246 1 98 133 GLY B O 1
ATOM 2322 N N . SER B 1 134 ? -5.617 -4.133 -6.371 1 97.69 134 SER B N 1
ATOM 2323 C CA . SER B 1 134 ? -4.301 -3.572 -6.656 1 97.69 134 SER B CA 1
ATOM 2324 C C . SER B 1 134 ? -4.414 -2.291 -7.477 1 97.69 134 SER B C 1
ATOM 2326 O O . SER B 1 134 ? -3.637 -1.354 -7.281 1 97.69 134 SER B O 1
ATOM 2328 N N . TRP B 1 135 ? -5.324 -2.264 -8.453 1 98.12 135 TRP B N 1
ATOM 2329 C CA . TRP B 1 135 ? -5.543 -1.048 -9.227 1 98.12 135 TRP B CA 1
ATOM 2330 C C . TRP B 1 135 ? -6.059 0.079 -8.344 1 98.12 135 TRP B C 1
ATOM 2332 O O . TRP B 1 135 ? -5.645 1.23 -8.484 1 98.12 135 TRP B O 1
ATOM 2342 N N . PHE B 1 136 ? -7.004 -0.193 -7.441 1 98.56 136 PHE B N 1
ATOM 2343 C CA . PHE B 1 136 ? -7.469 0.802 -6.484 1 98.56 136 PHE B CA 1
ATOM 2344 C C . PHE B 1 136 ? -6.316 1.318 -5.633 1 98.56 136 PHE B C 1
ATOM 2346 O O . PHE B 1 136 ? -6.195 2.525 -5.406 1 98.56 136 PHE B O 1
ATOM 2353 N N . GLU B 1 137 ? -5.453 0.376 -5.164 1 98.44 137 GLU B N 1
ATOM 2354 C CA . GLU B 1 137 ? -4.297 0.769 -4.363 1 98.44 137 GLU B CA 1
ATOM 2355 C C . GLU B 1 137 ? -3.363 1.679 -5.156 1 98.44 137 GLU B C 1
ATOM 2357 O O . GLU B 1 137 ? -2.891 2.693 -4.641 1 98.44 137 GLU B O 1
ATOM 2362 N N . ALA B 1 138 ? -3.107 1.352 -6.398 1 98.25 138 ALA B N 1
ATOM 2363 C CA . ALA B 1 138 ? -2.215 2.141 -7.246 1 98.25 138 ALA B CA 1
ATOM 2364 C C . ALA B 1 138 ? -2.77 3.543 -7.473 1 98.25 138 ALA B C 1
ATOM 2366 O O . ALA B 1 138 ? -2.055 4.535 -7.305 1 98.25 138 ALA B O 1
ATOM 2367 N N . PHE B 1 139 ? -4.008 3.598 -7.793 1 98.5 139 PHE B N 1
ATOM 2368 C CA . PHE B 1 139 ? -4.641 4.887 -8.039 1 98.5 139 PHE B CA 1
ATOM 2369 C C . PHE B 1 139 ? -4.719 5.711 -6.762 1 98.5 139 PHE B C 1
ATOM 2371 O O . PHE B 1 139 ? -4.5 6.926 -6.785 1 98.5 139 PHE B O 1
ATOM 2378 N N . GLY B 1 140 ? -5.066 5.055 -5.734 1 98.44 140 GLY B N 1
ATOM 2379 C CA . GLY B 1 140 ? -5.105 5.742 -4.453 1 98.44 140 GLY B CA 1
ATOM 2380 C C . GLY B 1 140 ? -3.758 6.301 -4.035 1 98.44 140 GLY B C 1
ATOM 2381 O O . GLY B 1 140 ? -3.662 7.453 -3.605 1 98.44 140 GLY B O 1
ATOM 2382 N N . ALA B 1 141 ? -2.727 5.457 -4.113 1 97.75 141 ALA B N 1
ATOM 2383 C CA . ALA B 1 141 ? -1.381 5.887 -3.74 1 97.75 141 ALA B CA 1
ATOM 2384 C C . ALA B 1 141 ? -0.911 7.043 -4.621 1 97.75 141 ALA B C 1
ATOM 2386 O O . ALA B 1 141 ? -0.275 7.98 -4.133 1 97.75 141 ALA B O 1
ATOM 2387 N N . ALA B 1 142 ? -1.185 6.98 -5.918 1 98.31 142 ALA B N 1
ATOM 2388 C CA . ALA B 1 142 ? -0.812 8.062 -6.828 1 98.31 142 ALA B CA 1
ATOM 2389 C C . ALA B 1 142 ? -1.542 9.352 -6.477 1 98.31 142 ALA B C 1
ATOM 2391 O O . ALA B 1 142 ? -0.949 10.438 -6.496 1 98.31 142 ALA B O 1
ATOM 2392 N N . THR B 1 143 ? -2.803 9.203 -6.211 1 98.5 143 THR B N 1
ATOM 2393 C CA . THR B 1 143 ? -3.592 10.367 -5.812 1 98.5 143 THR B CA 1
ATOM 2394 C C . THR B 1 143 ? -3.02 11 -4.551 1 98.5 143 THR B C 1
ATOM 2396 O O . THR B 1 143 ? -2.885 12.227 -4.473 1 98.5 143 THR B O 1
ATOM 2399 N N . GLU B 1 144 ? -2.719 10.141 -3.631 1 97.62 144 GLU B N 1
ATOM 2400 C CA . GLU B 1 144 ? -2.131 10.641 -2.391 1 97.62 144 GLU B CA 1
ATOM 2401 C C . GLU B 1 144 ? -0.787 11.32 -2.65 1 97.62 144 GLU B C 1
ATOM 2403 O O . GLU B 1 144 ? -0.503 12.383 -2.094 1 97.62 144 GLU B O 1
ATOM 2408 N N . ALA B 1 145 ? 0.04 10.727 -3.43 1 97.19 145 ALA B N 1
ATOM 2409 C CA . ALA B 1 145 ? 1.358 11.273 -3.734 1 97.19 145 ALA B CA 1
ATOM 2410 C C . ALA B 1 145 ? 1.241 12.641 -4.414 1 97.19 145 ALA B C 1
ATOM 2412 O O . ALA B 1 145 ? 1.98 13.57 -4.086 1 97.19 145 ALA B O 1
ATOM 2413 N N . VAL B 1 146 ? 0.361 12.766 -5.336 1 97.81 146 VAL B N 1
ATOM 2414 C CA . VAL B 1 146 ? 0.116 14.039 -6.012 1 97.81 146 VAL B CA 1
ATOM 2415 C C . VAL B 1 146 ? -0.334 15.086 -4.996 1 97.81 146 VAL B C 1
ATOM 2417 O O . VAL B 1 146 ? 0.178 16.203 -4.984 1 97.81 146 VAL B O 1
ATOM 2420 N N . ALA B 1 147 ? -1.284 14.695 -4.188 1 97.25 147 ALA B N 1
ATOM 2421 C CA . ALA B 1 147 ? -1.83 15.602 -3.18 1 97.25 147 ALA B CA 1
ATOM 2422 C C . ALA B 1 147 ? -0.74 16.078 -2.229 1 97.25 147 ALA B C 1
ATOM 2424 O O . ALA B 1 147 ? -0.657 17.281 -1.924 1 97.25 147 ALA B O 1
ATOM 2425 N N . GLU B 1 148 ? 0.045 15.164 -1.78 1 95.62 148 GLU B N 1
ATOM 2426 C CA . GLU B 1 148 ? 1.118 15.516 -0.853 1 95.62 148 GLU B CA 1
ATOM 2427 C C . GLU B 1 148 ? 2.158 16.406 -1.524 1 95.62 148 GLU B C 1
ATOM 2429 O O . GLU B 1 148 ? 2.709 17.312 -0.893 1 95.62 148 GLU B O 1
ATOM 2434 N N . THR B 1 149 ? 2.453 16.078 -2.74 1 96.88 149 THR B N 1
ATOM 2435 C CA . THR B 1 149 ? 3.387 16.906 -3.494 1 96.88 149 THR B CA 1
ATOM 2436 C C . THR B 1 149 ? 2.855 18.344 -3.635 1 96.88 149 THR B C 1
ATOM 2438 O O . THR B 1 149 ? 3.6 19.297 -3.449 1 96.88 149 THR B O 1
ATOM 2441 N N . GLN B 1 150 ? 1.594 18.438 -3.912 1 94.81 150 GLN B N 1
ATOM 2442 C CA . GLN B 1 150 ? 0.956 19.75 -4.012 1 94.81 150 GLN B CA 1
ATOM 2443 C C . GLN B 1 150 ? 1.01 20.484 -2.68 1 94.81 150 GLN B C 1
ATOM 2445 O O . GLN B 1 150 ? 1.281 21.688 -2.643 1 94.81 150 GLN B O 1
ATOM 2450 N N . GLY B 1 151 ? 0.733 19.75 -1.658 1 90.94 151 GLY B N 1
ATOM 2451 C CA . GLY B 1 151 ? 0.819 20.359 -0.341 1 90.94 151 GLY B CA 1
ATOM 2452 C C . GLY B 1 151 ? 2.207 20.891 -0.014 1 90.94 151 GLY B C 1
ATOM 2453 O O . GLY B 1 151 ? 2.348 21.938 0.601 1 90.94 151 GLY B O 1
ATOM 2454 N N . LEU B 1 152 ? 3.145 20.172 -0.386 1 91.62 152 LEU B N 1
ATOM 2455 C CA . LEU B 1 152 ? 4.527 20.578 -0.156 1 91.62 152 LEU B CA 1
ATOM 2456 C C . LEU B 1 152 ? 4.852 21.859 -0.923 1 91.62 152 LEU B C 1
ATOM 2458 O O . LEU B 1 152 ? 5.465 22.766 -0.374 1 91.62 152 LEU B O 1
ATOM 2462 N N . ILE B 1 153 ? 4.477 21.906 -2.146 1 92.12 153 ILE B N 1
ATOM 2463 C CA . ILE B 1 153 ? 4.734 23.062 -3.008 1 92.12 153 ILE B CA 1
ATOM 2464 C C . ILE B 1 153 ? 4.027 24.297 -2.453 1 92.12 153 ILE B C 1
ATOM 2466 O O . ILE B 1 153 ? 4.613 25.375 -2.381 1 92.12 153 ILE B O 1
ATOM 2470 N N . GLU B 1 154 ? 2.793 24.125 -2.035 1 86.12 154 GLU B N 1
ATOM 2471 C CA . GLU B 1 154 ? 2.018 25.219 -1.469 1 86.12 154 GLU B CA 1
ATOM 2472 C C . GLU B 1 154 ? 2.643 25.734 -0.171 1 86.12 154 GLU B C 1
ATOM 2474 O O . GLU B 1 154 ? 2.641 26.938 0.098 1 86.12 154 GLU B O 1
ATOM 2479 N N . GLY B 1 155 ? 3.154 24.812 0.578 1 82.56 155 GLY B N 1
ATOM 2480 C CA . GLY B 1 155 ? 3.811 25.203 1.813 1 82.56 155 GLY B CA 1
ATOM 2481 C C . GLY B 1 155 ? 5.113 25.953 1.585 1 82.56 155 GLY B C 1
ATOM 2482 O O . GLY B 1 155 ? 5.469 26.844 2.359 1 82.56 155 GLY B O 1
ATOM 2483 N N . GLU B 1 156 ? 5.84 25.578 0.638 1 82.62 156 GLU B N 1
ATOM 2484 C CA . GLU B 1 156 ? 7.105 26.234 0.327 1 82.62 156 GLU B CA 1
ATOM 2485 C C . GLU B 1 156 ? 6.875 27.625 -0.273 1 82.62 156 GLU B C 1
ATOM 2487 O O . GLU B 1 156 ? 7.676 28.531 -0.063 1 82.62 156 GLU B O 1
ATOM 2492 N N . LYS B 1 157 ? 5.898 27.797 -1.035 1 79.06 157 LYS B N 1
ATOM 2493 C CA . LYS B 1 157 ? 5.562 29.1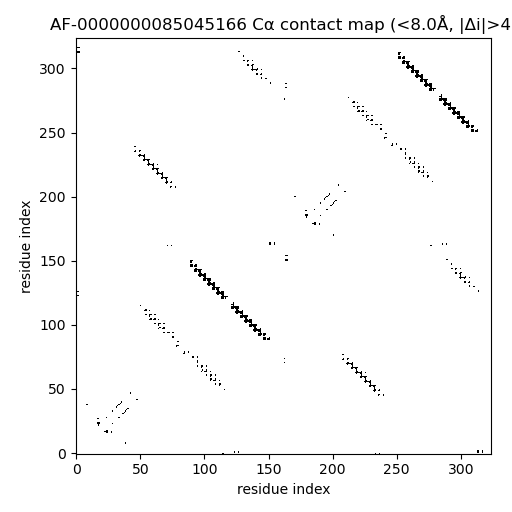09 -1.589 1 79.06 157 LYS B CA 1
ATOM 2494 C C . LYS B 1 157 ? 5.141 30.078 -0.489 1 79.06 157 LYS B C 1
ATOM 2496 O O . LYS B 1 157 ? 5.477 31.266 -0.537 1 79.06 157 LYS B O 1
ATOM 2501 N N . GLU B 1 158 ? 4.465 29.578 0.367 1 68.12 158 GLU B N 1
ATOM 2502 C CA . GLU B 1 158 ? 4.031 30.422 1.473 1 68.12 158 GLU B CA 1
ATOM 2503 C C . GLU B 1 158 ? 5.211 30.844 2.342 1 68.12 158 GLU B C 1
ATOM 2505 O O . GLU B 1 158 ? 5.203 31.938 2.924 1 68.12 158 GLU B O 1
ATOM 2510 N N . GLU B 1 159 ? 6.148 29.922 2.451 1 60.03 159 GLU B N 1
ATOM 2511 C CA . GLU B 1 159 ? 7.32 30.281 3.246 1 60.03 159 GLU B CA 1
ATOM 2512 C C . GLU B 1 159 ? 8.164 31.328 2.543 1 60.03 159 GLU B C 1
ATOM 2514 O O . GLU B 1 159 ? 8.859 32.125 3.195 1 60.03 159 GLU B O 1
ATOM 2519 N N . VAL B 1 160 ? 8.156 31.375 1.283 1 47.34 160 VAL B N 1
ATOM 2520 C CA . VAL B 1 160 ? 8.953 32.344 0.542 1 47.34 160 VAL B CA 1
ATOM 2521 C C . VAL B 1 160 ? 8.195 33.688 0.446 1 47.34 160 VAL B C 1
ATOM 2523 O O . VAL B 1 160 ? 8.773 34.688 0.083 1 47.34 160 VAL B O 1
ATOM 2526 N N . LEU B 1 161 ? 6.984 33.719 0.523 1 36.38 161 LEU B N 1
ATOM 2527 C CA . LEU B 1 161 ? 6.332 35.031 0.438 1 36.38 161 LEU B CA 1
ATOM 2528 C C . LEU B 1 161 ? 6.676 35.875 1.652 1 36.38 161 LEU B C 1
ATOM 2530 O O . LEU B 1 161 ? 6.562 35.438 2.791 1 36.38 161 LEU B O 1
ATOM 2534 N N . PRO B 1 162 ? 7.492 37.031 1.476 1 40.69 162 PRO B N 1
ATOM 2535 C CA . PRO B 1 162 ? 7.887 38.062 2.451 1 40.69 162 PRO B CA 1
ATOM 2536 C C . PRO B 1 162 ? 6.703 38.594 3.262 1 40.69 162 PRO B C 1
ATOM 2538 O O . PRO B 1 162 ? 5.566 38.562 2.787 1 40.69 162 PRO B O 1
#

Sequence (324 aa):
MFRKHNRKYNRSFKKNVLDDNGQISEESKVELMQRLNEAEKERHPGLTAAENKVLAGTWIQAVGTLFEAQGVTEEYLITVAEEGEEGLEAERQAVFGIWLQVIGSFLGAIGAWQQLSSDEEIQRKGLKLGIIGSWFEAFGAATEAVAETQGLIEGEKEEVLPMFRKHNRKYNRSFKKNVLDDNGQISEESKVELMQRLNEAEKERHPGLTAAENKVLAGTWIQAVGTLFEAQGVTEEYLI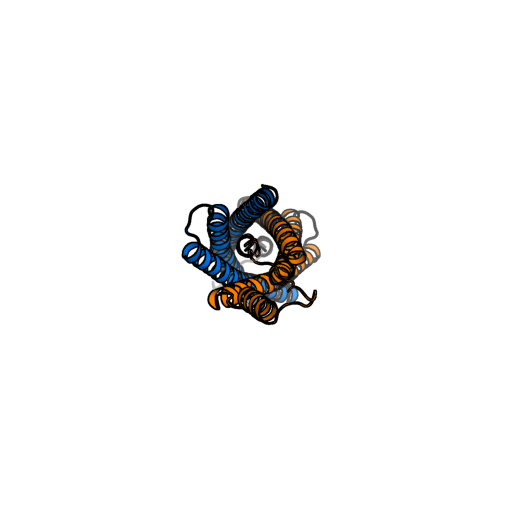TVAEEGEEGLEAERQAVFGIWLQVIGSFLGAIGAWQQLSSDEEIQRKGLKLGIIGSWFEAFGAATEAVAETQGLIEGEKEEVLP

Foldseek 3Di:
DADPPVVPVVPDPPDDQADPVRDRPPVSVVVVVVVVCVVVPPPPPVNVVVLVCVLVVLVVVLVVLVVVLVVLVVVLVVCCVVPNDPPCPLSVQLSVLSVLLNQLSVLLNVLSVQLPDPDSVSNVVSVVSNVVSVVSNVRSVVSNVVSVVVVVVVVVVVVPPD/DQDPPVVVVPPPPPDDQADPVRDRPPVSVVVVVVVVCVSVPPPPPVNVVVLVCVLVVLVVVLVVLVVVLVVLVVVQVVCCVVPNDPPCPLSVQLSVLSVLLNVLSVLLSVLSVQLPDPDSVSNVVSVVSNVVSVVSNVRSVVSNVVSVVVVVVVVVVVVPPD

Solvent-accessible surface area (backbone atoms only — not comparable to full-atom values): 15722 Å² total; per-residue (Å²): 129,81,59,65,74,62,63,69,64,70,60,73,78,82,70,82,57,53,41,97,86,71,46,70,31,69,66,44,48,51,48,45,47,45,46,44,43,54,66,67,51,64,59,49,66,66,45,56,54,18,50,49,32,29,41,52,9,34,45,38,23,25,53,11,36,44,35,24,35,51,12,50,45,48,43,48,51,53,44,34,72,73,70,41,64,78,92,41,62,34,59,52,42,26,45,51,10,38,49,35,24,29,53,7,30,46,35,25,28,53,9,48,55,32,44,69,44,90,47,65,69,49,19,51,52,10,50,52,37,23,36,54,10,29,44,33,27,12,52,9,29,40,40,24,24,51,17,48,49,50,44,50,54,54,46,52,51,57,68,64,55,129,130,81,58,63,74,64,62,69,63,69,61,72,79,81,71,83,54,52,42,99,84,72,46,70,31,70,66,42,49,50,47,46,47,45,45,43,44,54,67,68,44,67,64,48,67,67,44,56,54,16,50,48,30,28,42,52,9,34,45,37,24,24,54,12,37,43,34,23,36,52,11,50,44,48,45,49,52,53,45,32,72,72,70,43,65,78,91,41,62,35,58,52,41,24,44,51,10,38,48,34,24,31,53,8,30,45,36,24,27,53,9,47,54,29,45,68,45,91,46,65,68,50,19,50,52,11,49,52,36,22,38,52,9,28,45,33,27,13,53,9,30,40,40,23,24,51,17,48,49,50,45,50,53,55,45,52,51,58,66,63,56,129

Organism: Alkalihalophilus pseudofirmus (strain ATCC BAA-2126 / JCM 17055 / OF4) (NCBI:txid398511)

Radius of gyration: 27.56 Å; Cα contacts (8 Å, |Δi|>4): 456; chains: 2; bounding box: 40×103×62 Å

Nearest PDB structures (foldseek):
  8tn1-assembly1_B  TM=5.389E-01  e=3.239E+00  synthetic construct
  7a0g-assembly1_DDD  TM=3.453E-01  e=1.282E+00  Serratia marcescens
  6q0x-assembly1_A  TM=3.665E-01  e=8.620E+00  Saccharomyces cerevisiae W303
  7a0g-assembly1_DDD  TM=3.452E-01  e=3.224E+00  Serratia marcescens
  6q0x-assembly1_A  TM=3.742E-01  e=9.406E+00  Saccharomyces cerevisiae W303

Secondary structure (DSSP, 8-state):
--STHHHHT-----S-SB-TTSSB-HHHHHHHHHHHHHHHH-S-HHHHHHHHHHHHHHHHHHHHHHHHHHHHHHHHHHHHHHH-STT-HHHHHHHHHHHHHHHHHHHHHHHHHHTTSS-HHHHHHHHHHHHHHHHHHHHHHHHHHHHHHHHHHHHHHHHH--/--STHHHHTT----S-SB-TTSSB-HHHHHHHHHHHHHHHH---HHHHHHHHHHHHHHHHHHHHHHHHHHHHHHHHHHHHHHH-STT-HHHHHHHHHHHHHHHHHHHHHHHHHHTTSS-HHHHHHHHHHHHHHHHHHHHHHHHHHHHHHHHHHHHHHHHH--